Protein AF-A0A090DBH2-F1 (afdb_monomer_lite)

pLDDT: mean 82.11, std 19.06, range [27.47, 98.75]

Structure (mmCIF, N/CA/C/O backbone):
data_AF-A0A090DBH2-F1
#
_entry.id   AF-A0A090DBH2-F1
#
loop_
_atom_site.group_PDB
_atom_site.id
_atom_site.type_symbol
_atom_site.label_atom_id
_atom_site.label_alt_id
_atom_site.label_comp_id
_atom_site.label_asym_id
_atom_site.label_entity_id
_atom_site.label_seq_id
_atom_site.pdbx_PDB_ins_code
_atom_site.Cartn_x
_atom_site.Cartn_y
_atom_site.Cartn_z
_atom_site.occupancy
_atom_site.B_iso_or_equiv
_atom_site.auth_seq_id
_atom_site.auth_comp_id
_atom_site.auth_asym_id
_atom_site.auth_atom_id
_atom_site.pdbx_PDB_model_num
ATOM 1 N N . MET A 1 1 ? -15.417 12.803 17.326 1.00 55.31 1 MET A N 1
ATOM 2 C CA . MET A 1 1 ? -15.646 11.627 16.456 1.00 55.31 1 MET A CA 1
ATOM 3 C C . MET A 1 1 ? -16.609 10.636 17.119 1.00 55.31 1 MET A C 1
ATOM 5 O O . MET A 1 1 ? -16.159 9.767 17.849 1.00 55.31 1 MET A O 1
ATOM 9 N N . LYS A 1 2 ? -17.933 10.770 16.934 1.00 61.31 2 LYS A N 1
ATOM 10 C CA . LYS A 1 2 ? -18.921 9.855 17.558 1.00 61.31 2 LYS A CA 1
ATOM 11 C C . LYS A 1 2 ? -19.162 8.558 16.768 1.00 61.31 2 LYS A C 1
ATOM 13 O O . LYS A 1 2 ? -19.670 7.602 17.337 1.00 61.31 2 LYS A O 1
ATOM 18 N N . TRP A 1 3 ? -18.802 8.523 15.483 1.00 71.12 3 TRP A N 1
ATOM 19 C CA . TRP A 1 3 ? -19.151 7.418 14.583 1.00 71.12 3 TRP A CA 1
ATOM 20 C C . TRP A 1 3 ? -18.278 6.166 14.781 1.00 71.12 3 TRP A C 1
ATOM 22 O O . TRP A 1 3 ? -18.805 5.061 14.774 1.00 71.12 3 TRP A O 1
ATOM 32 N N . VAL A 1 4 ? -16.972 6.317 15.048 1.00 65.38 4 VAL A N 1
ATOM 33 C CA . VAL A 1 4 ? -16.065 5.174 15.301 1.00 65.38 4 VAL A CA 1
ATOM 34 C C . VAL A 1 4 ? -16.441 4.443 16.595 1.00 65.38 4 VAL A C 1
ATOM 36 O O . VAL A 1 4 ? -16.342 3.225 16.700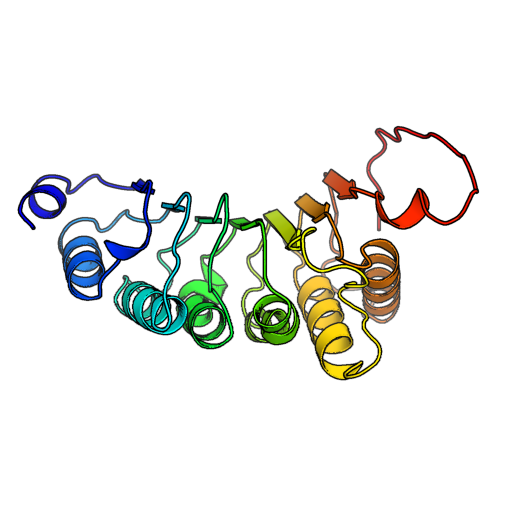 1.00 65.38 4 VAL A O 1
ATOM 39 N N . SER A 1 5 ? -16.930 5.185 17.592 1.00 63.84 5 SER A N 1
ATOM 40 C CA . SER A 1 5 ? -17.232 4.675 18.933 1.00 63.84 5 SER A CA 1
ATOM 41 C C . SER A 1 5 ? -18.379 3.661 18.966 1.00 63.84 5 SER A C 1
ATOM 43 O O . SER A 1 5 ? -18.455 2.870 19.904 1.00 63.84 5 SER A O 1
ATOM 45 N N . SER A 1 6 ? -19.272 3.703 17.975 1.00 68.88 6 SER A N 1
ATOM 46 C CA . SER A 1 6 ? -20.457 2.844 17.873 1.00 68.88 6 SER A CA 1
ATOM 47 C C . SER A 1 6 ? -20.249 1.592 17.017 1.00 68.88 6 SER A C 1
ATOM 49 O O . SER A 1 6 ? -21.166 0.783 16.915 1.00 68.88 6 SER A O 1
ATOM 51 N N . LEU A 1 7 ? -19.078 1.420 16.393 1.00 80.38 7 LEU A N 1
ATOM 52 C CA . LEU A 1 7 ? -18.843 0.398 15.366 1.00 80.38 7 LEU A CA 1
ATOM 53 C C . LEU A 1 7 ? -17.799 -0.630 15.819 1.00 80.38 7 LEU A C 1
ATOM 55 O O . LEU A 1 7 ? -16.750 -0.788 15.201 1.00 80.38 7 LEU A O 1
ATOM 59 N N . SER A 1 8 ? -18.072 -1.353 16.907 1.00 83.81 8 SER A N 1
ATOM 60 C CA . SER A 1 8 ? -17.107 -2.322 17.452 1.00 83.81 8 SER A CA 1
ATOM 61 C C . SER A 1 8 ? -16.796 -3.500 16.523 1.00 83.81 8 SER A C 1
ATOM 63 O O . SER A 1 8 ? -15.739 -4.118 16.634 1.00 83.81 8 SER A O 1
ATOM 65 N N . SER A 1 9 ? -17.689 -3.785 15.576 1.00 88.44 9 SER A N 1
ATOM 66 C CA . SER A 1 9 ? -17.526 -4.811 14.545 1.00 88.44 9 SER A CA 1
ATOM 67 C C . SER A 1 9 ? -16.904 -4.289 13.246 1.00 88.44 9 SER A C 1
ATOM 69 O O . SER A 1 9 ? -16.905 -5.013 12.254 1.00 88.44 9 SER A O 1
ATOM 71 N N . LEU A 1 10 ? -16.424 -3.040 13.205 1.00 93.50 10 LEU A N 1
ATOM 72 C CA . LEU A 1 10 ? -15.847 -2.468 11.990 1.00 93.50 10 LEU A CA 1
ATOM 73 C C . LEU A 1 10 ? -14.571 -3.222 11.595 1.00 93.50 10 LEU A C 1
ATOM 75 O O . LEU A 1 10 ? -13.583 -3.213 12.328 1.00 93.50 10 LEU A O 1
ATOM 79 N N . THR A 1 11 ? -14.594 -3.844 10.420 1.00 95.94 11 THR A N 1
ATOM 80 C CA . THR A 1 11 ? -13.429 -4.501 9.806 1.00 95.94 11 THR A CA 1
ATOM 81 C C . THR A 1 11 ? -12.805 -3.645 8.711 1.00 95.94 11 THR A C 1
ATOM 83 O O . THR A 1 11 ? -11.597 -3.699 8.489 1.00 95.94 11 THR A O 1
ATOM 86 N N . SER A 1 12 ? -13.623 -2.832 8.041 1.00 96.75 12 SER A N 1
ATOM 87 C CA . SER A 1 12 ? -13.255 -2.140 6.810 1.00 96.75 12 SER A CA 1
ATOM 88 C C . SER A 1 12 ? -13.723 -0.694 6.834 1.00 96.75 12 SER A C 1
ATOM 90 O O . SER A 1 12 ? -14.857 -0.415 7.223 1.00 96.75 12 SER A O 1
ATOM 92 N N . LEU A 1 13 ? -12.859 0.217 6.394 1.00 96.12 13 LEU A N 1
ATOM 93 C CA . LEU A 1 13 ? -13.160 1.637 6.263 1.00 96.12 13 LEU A CA 1
ATOM 94 C C . LEU A 1 13 ? -12.900 2.081 4.825 1.00 96.12 13 LEU A C 1
ATOM 96 O O . LEU A 1 13 ? -11.811 1.876 4.289 1.00 96.12 13 LEU A O 1
ATOM 100 N N . PHE A 1 14 ? -13.917 2.699 4.233 1.00 96.19 14 PHE A N 1
ATOM 101 C CA . PHE A 1 14 ? -13.874 3.304 2.910 1.00 96.19 14 PHE A CA 1
ATOM 102 C C . PHE A 1 14 ? -14.122 4.792 3.074 1.00 96.19 14 PHE A C 1
ATOM 104 O O . PHE A 1 14 ? -15.115 5.189 3.689 1.00 96.19 14 PHE A O 1
ATOM 111 N N . VAL A 1 15 ? -13.216 5.600 2.546 1.00 94.88 15 VAL A N 1
ATOM 112 C CA . VAL A 1 15 ? -13.271 7.052 2.674 1.00 94.88 15 VAL A CA 1
ATOM 113 C C . VAL A 1 15 ? -13.137 7.689 1.300 1.00 94.88 15 VAL A C 1
ATOM 115 O O . VAL A 1 15 ? -12.374 7.216 0.467 1.00 94.88 15 VAL A O 1
ATOM 118 N N . GLU A 1 16 ? -13.877 8.762 1.047 1.00 94.12 16 GLU A N 1
ATOM 119 C CA . GLU A 1 16 ? -13.682 9.537 -0.179 1.00 94.12 16 GLU A CA 1
ATOM 120 C C . GLU A 1 16 ? -12.362 10.320 -0.099 1.00 94.12 16 GLU A C 1
ATOM 122 O O . GLU A 1 16 ? -11.436 10.073 -0.865 1.00 94.12 16 GLU A O 1
ATOM 127 N N . ASP A 1 17 ? -12.231 11.178 0.910 1.00 93.38 17 ASP A N 1
ATOM 128 C CA . ASP A 1 17 ? -11.039 11.991 1.147 1.00 93.38 17 ASP A CA 1
ATOM 129 C C . ASP A 1 17 ? -10.247 11.491 2.365 1.00 93.38 17 ASP A C 1
ATOM 131 O O . ASP A 1 17 ? -10.733 11.509 3.497 1.00 93.38 17 ASP A O 1
ATOM 135 N N . GLY A 1 18 ? -9.011 11.056 2.132 1.00 93.00 18 GLY A N 1
ATOM 136 C CA . GLY A 1 18 ? -8.086 10.566 3.147 1.00 93.00 18 GLY A CA 1
ATOM 137 C C . GLY A 1 18 ? -7.654 11.616 4.174 1.00 93.00 18 GLY A C 1
ATOM 138 O O . GLY A 1 18 ? -7.128 11.225 5.211 1.00 93.00 18 GLY A O 1
ATOM 139 N N . SER A 1 19 ? -7.931 12.908 3.966 1.00 92.12 19 SER A N 1
ATOM 140 C CA . SER A 1 19 ? -7.617 13.981 4.926 1.00 92.12 19 SER A CA 1
ATOM 141 C C . SER A 1 19 ? -8.256 13.781 6.309 1.00 92.12 19 SER A C 1
ATOM 143 O O . SER A 1 19 ? -7.775 14.303 7.314 1.00 92.12 19 SER A O 1
ATOM 145 N N . ILE A 1 20 ? -9.324 12.978 6.402 1.00 92.69 20 ILE A N 1
ATOM 146 C CA . ILE A 1 20 ? -9.954 12.647 7.687 1.00 92.69 20 ILE A CA 1
ATOM 147 C C . ILE A 1 20 ? -9.200 11.570 8.480 1.00 92.69 20 ILE A C 1
ATOM 149 O O . ILE A 1 20 ? -9.556 11.312 9.632 1.00 92.69 20 ILE A O 1
ATOM 153 N N . LEU A 1 21 ? -8.215 10.895 7.881 1.00 94.69 21 LEU A N 1
ATOM 154 C CA . LEU A 1 21 ? -7.453 9.806 8.492 1.00 94.69 21 LEU A CA 1
ATOM 155 C C . LEU A 1 21 ? -6.384 10.380 9.424 1.00 94.69 21 LEU A C 1
ATOM 157 O O . LEU A 1 21 ? -5.206 10.423 9.099 1.00 94.69 21 LEU A O 1
ATOM 161 N N . THR A 1 22 ? -6.809 10.828 10.602 1.00 94.44 22 THR A N 1
ATOM 162 C CA . THR A 1 22 ? -5.920 11.426 11.604 1.00 94.44 22 THR A CA 1
ATOM 163 C C . THR A 1 22 ? -5.528 10.435 12.701 1.00 94.44 22 THR A C 1
ATOM 165 O O . THR A 1 22 ? -6.230 9.452 12.955 1.00 94.44 22 THR A O 1
ATOM 168 N N . ALA A 1 23 ? -4.454 10.734 13.435 1.00 93.25 23 ALA A N 1
ATOM 169 C CA . ALA A 1 23 ? -4.021 9.984 14.620 1.00 93.25 23 ALA A CA 1
ATOM 170 C C . ALA A 1 23 ? -5.169 9.681 15.612 1.00 93.25 23 ALA A C 1
ATOM 172 O O . ALA A 1 23 ? -5.279 8.583 16.160 1.00 93.25 23 ALA A O 1
ATOM 173 N N . ASP A 1 24 ? -6.090 10.626 15.811 1.00 93.06 24 ASP A N 1
ATOM 174 C CA . ASP A 1 24 ? -7.245 10.435 16.693 1.00 93.06 24 ASP A CA 1
ATOM 175 C C . ASP A 1 24 ? -8.247 9.400 16.150 1.00 93.06 24 ASP A C 1
ATOM 177 O O . ASP A 1 24 ? -8.817 8.628 16.932 1.00 93.06 24 ASP A O 1
ATOM 181 N N . VAL A 1 25 ? -8.437 9.325 14.824 1.00 94.25 25 VAL A N 1
ATOM 182 C CA . VAL A 1 25 ? -9.243 8.263 14.198 1.00 94.25 25 VAL A CA 1
ATOM 183 C C . VAL A 1 25 ? -8.565 6.914 14.410 1.00 94.25 25 VAL A C 1
ATOM 185 O O . VAL A 1 25 ? -9.227 5.963 14.828 1.00 94.25 25 VAL A O 1
ATOM 188 N N . ALA A 1 26 ? -7.252 6.829 14.187 1.00 95.81 26 ALA A N 1
ATOM 189 C CA . ALA A 1 26 ? -6.488 5.598 14.377 1.00 95.81 26 ALA A CA 1
ATOM 190 C C . ALA A 1 26 ? -6.555 5.091 15.826 1.00 95.81 26 ALA A C 1
ATOM 192 O O . ALA A 1 26 ? -6.850 3.916 16.061 1.00 95.81 26 ALA A O 1
ATOM 193 N N . LYS A 1 27 ? -6.399 5.983 16.813 1.00 94.12 27 LYS A N 1
ATOM 194 C CA . LYS A 1 27 ? -6.562 5.654 18.241 1.00 94.12 27 LYS A CA 1
ATOM 195 C C . LYS A 1 27 ? -7.964 5.139 18.551 1.00 94.12 27 LYS A C 1
ATOM 197 O O . LYS A 1 27 ? -8.107 4.153 19.278 1.00 94.12 27 LYS A O 1
ATOM 202 N N . ALA A 1 28 ? -8.998 5.767 17.992 1.00 93.50 28 ALA A N 1
ATOM 203 C CA . ALA A 1 28 ? -10.372 5.311 18.167 1.00 93.50 28 ALA A CA 1
ATOM 204 C C . ALA A 1 28 ? -10.593 3.916 17.554 1.00 93.50 28 ALA A C 1
ATOM 206 O O . ALA A 1 28 ? -11.166 3.052 18.222 1.00 93.50 28 ALA A O 1
ATOM 207 N N . LEU A 1 29 ? -10.086 3.666 16.340 1.00 94.81 29 LEU A N 1
ATOM 208 C CA . LEU A 1 29 ? -10.140 2.355 15.680 1.00 94.81 29 LEU A CA 1
ATOM 209 C C . LEU A 1 29 ? -9.417 1.292 16.511 1.00 94.81 29 LEU A C 1
ATOM 211 O O . LEU A 1 29 ? -9.989 0.249 16.816 1.00 94.81 29 LEU A O 1
ATOM 215 N N . ARG A 1 30 ? -8.199 1.582 16.973 1.00 94.50 30 ARG A N 1
ATOM 216 C CA . ARG A 1 30 ? -7.409 0.674 17.812 1.00 94.50 30 ARG A CA 1
ATOM 217 C C . ARG A 1 30 ? -8.126 0.291 19.108 1.00 94.50 30 ARG A C 1
ATOM 219 O O . ARG A 1 30 ? -8.022 -0.853 19.545 1.00 94.50 30 ARG A O 1
ATOM 226 N N . GLN A 1 31 ? -8.832 1.232 19.735 1.00 92.88 31 GLN A N 1
ATOM 227 C CA . GLN A 1 31 ? -9.524 1.003 21.006 1.00 92.88 31 GLN A CA 1
ATOM 228 C C . GLN A 1 31 ? -10.891 0.332 20.853 1.00 92.88 31 GLN A C 1
ATOM 230 O O . GLN A 1 31 ? -11.322 -0.380 21.760 1.00 92.88 31 GLN A O 1
ATOM 235 N N . LYS A 1 32 ? -11.614 0.618 19.766 1.00 92.50 32 LYS A N 1
ATOM 236 C CA . LYS A 1 32 ? -13.027 0.238 19.624 1.00 92.50 32 LYS A CA 1
ATOM 237 C C . LYS A 1 32 ? -13.268 -0.834 18.572 1.00 92.50 32 LYS A C 1
ATOM 239 O O . LYS A 1 32 ? -14.240 -1.563 18.717 1.00 92.50 32 LYS A O 1
ATOM 244 N N . CYS A 1 33 ? -12.389 -0.976 17.585 1.00 94.50 33 CYS A N 1
ATOM 245 C CA . CYS A 1 33 ? -12.564 -1.832 16.412 1.00 94.50 33 CYS A CA 1
ATOM 246 C C . CYS A 1 33 ? -11.419 -2.866 16.329 1.00 94.50 33 CYS A C 1
ATOM 248 O O . CYS A 1 33 ? -10.535 -2.751 15.481 1.00 94.50 33 CYS A O 1
ATOM 250 N N . PRO A 1 34 ? -11.388 -3.891 17.204 1.00 91.12 34 PRO A N 1
ATOM 251 C CA . PRO A 1 34 ? -10.262 -4.831 17.301 1.00 91.12 34 PRO A CA 1
ATOM 252 C C . PRO A 1 34 ? -10.038 -5.688 16.044 1.00 91.12 34 PRO A C 1
ATOM 254 O O . PRO A 1 34 ? -8.958 -6.265 15.898 1.00 91.12 34 PRO A O 1
ATOM 257 N N . SER A 1 35 ? -11.048 -5.766 15.174 1.00 94.56 35 SER A N 1
ATOM 258 C CA . SER A 1 35 ? -11.058 -6.539 13.927 1.00 94.56 35 SER A CA 1
ATOM 259 C C . SER A 1 35 ? -10.797 -5.677 12.684 1.00 94.56 35 SER A C 1
ATOM 261 O O . SER A 1 35 ? -10.918 -6.175 11.568 1.00 94.56 35 SER A O 1
ATOM 263 N N . PHE A 1 36 ? -10.475 -4.391 12.858 1.00 97.38 36 PHE A N 1
ATOM 264 C CA . PHE A 1 36 ? -10.172 -3.482 11.757 1.00 97.38 36 PHE A CA 1
ATOM 265 C C . PHE A 1 36 ? -8.889 -3.901 11.028 1.00 97.38 36 PHE A C 1
ATOM 267 O O . PHE A 1 36 ? -7.811 -3.953 11.629 1.00 97.38 36 PHE A O 1
ATOM 274 N N . ASN A 1 37 ? -9.012 -4.184 9.732 1.00 98.06 37 ASN A N 1
ATOM 275 C CA . ASN A 1 37 ? -7.922 -4.709 8.912 1.00 98.06 37 ASN A CA 1
ATOM 276 C C . ASN A 1 37 ? -7.932 -4.225 7.451 1.00 98.06 37 ASN A C 1
ATOM 278 O O . ASN A 1 37 ? -7.001 -4.542 6.711 1.00 98.06 37 ASN A O 1
ATOM 282 N N . TYR A 1 38 ? -8.933 -3.456 7.026 1.00 98.56 38 TYR A N 1
ATOM 283 C CA . TYR A 1 38 ? -9.050 -2.974 5.652 1.00 98.56 38 TYR A CA 1
ATOM 284 C C . TYR A 1 38 ? -9.228 -1.459 5.636 1.00 98.56 38 TYR A C 1
ATOM 286 O O . TYR A 1 38 ? -10.183 -0.930 6.212 1.00 98.56 38 TYR A O 1
ATOM 294 N N . LEU A 1 39 ? -8.362 -0.772 4.898 1.00 98.38 39 LEU A N 1
ATOM 295 C CA . LEU A 1 39 ? -8.486 0.651 4.621 1.00 98.38 39 LEU A CA 1
ATOM 296 C C . LEU A 1 39 ? -8.457 0.908 3.117 1.00 98.38 39 LEU A C 1
ATOM 298 O O . LEU A 1 39 ? -7.549 0.466 2.414 1.00 98.38 39 LEU A O 1
ATOM 302 N N . GLN A 1 40 ? -9.422 1.692 2.651 1.00 97.94 40 GLN A N 1
ATOM 303 C CA . GLN A 1 40 ? -9.408 2.281 1.323 1.00 97.94 40 GLN A CA 1
ATOM 304 C C . GLN A 1 40 ? -9.765 3.761 1.390 1.00 97.94 40 GLN A C 1
ATOM 306 O O . GLN A 1 40 ? -10.732 4.128 2.061 1.00 97.94 40 GLN A O 1
ATOM 311 N N . TYR A 1 41 ? -9.060 4.585 0.617 1.00 96.31 41 TYR A N 1
ATOM 312 C CA . TYR A 1 41 ? -9.518 5.940 0.320 1.00 96.31 41 TYR A CA 1
ATOM 313 C C . TYR A 1 41 ? -9.423 6.295 -1.169 1.00 96.31 41 TYR A C 1
ATOM 315 O O . TYR A 1 41 ? -8.681 5.653 -1.924 1.00 96.31 41 TYR A O 1
ATOM 323 N N . HIS A 1 42 ? -10.226 7.271 -1.614 1.00 93.12 42 HIS A N 1
ATOM 324 C CA . HIS A 1 42 ? -10.228 7.703 -3.010 1.00 93.12 42 HIS A CA 1
ATOM 325 C C . HIS A 1 42 ? -9.068 8.656 -3.307 1.00 93.12 42 HIS A C 1
ATOM 327 O O . HIS A 1 42 ? -8.176 8.273 -4.060 1.00 93.12 42 HIS A O 1
ATOM 333 N N . CYS A 1 43 ? -9.033 9.839 -2.693 1.00 93.06 43 CYS A N 1
ATOM 334 C CA . CYS A 1 43 ? -7.956 10.822 -2.858 1.00 93.06 43 CYS A CA 1
ATOM 335 C C . CYS A 1 43 ? -7.436 11.330 -1.507 1.00 93.06 43 CYS A C 1
ATOM 337 O O . CYS A 1 43 ? -8.124 11.217 -0.499 1.00 93.06 43 CYS A O 1
ATOM 339 N N . CYS A 1 44 ? -6.208 11.847 -1.467 1.00 91.19 44 CYS A N 1
ATOM 340 C CA . CYS A 1 44 ? -5.670 12.553 -0.298 1.00 91.19 44 CYS A CA 1
ATOM 341 C C . CYS A 1 44 ? -4.557 13.497 -0.760 1.00 91.19 44 CYS A C 1
ATOM 343 O O . CYS A 1 44 ? -3.451 13.050 -1.059 1.00 91.19 44 CYS A O 1
ATOM 345 N N . GLU A 1 45 ? -4.866 14.786 -0.871 1.00 88.56 45 GLU A N 1
ATOM 346 C CA . GLU A 1 45 ? -3.957 15.800 -1.410 1.00 88.56 45 GLU A CA 1
ATOM 347 C C . GLU A 1 45 ? -3.633 16.833 -0.325 1.00 88.56 45 GLU A C 1
ATOM 349 O O . GLU A 1 45 ? -4.501 17.243 0.446 1.00 88.56 45 GLU A O 1
ATOM 354 N N . GLY A 1 46 ? -2.376 17.266 -0.260 1.00 91.31 46 GLY A N 1
ATOM 355 C CA . GLY A 1 46 ? -1.934 18.281 0.691 1.00 91.31 46 GLY A CA 1
ATOM 356 C C . GLY A 1 46 ? -0.466 18.118 1.082 1.00 91.31 46 GLY A C 1
ATOM 357 O O . GLY A 1 46 ? 0.068 17.013 1.019 1.00 91.31 46 GLY A O 1
ATOM 358 N N . PRO A 1 47 ? 0.198 19.200 1.524 1.00 90.56 47 PRO A N 1
ATOM 359 C CA . PRO A 1 47 ? 1.635 19.187 1.810 1.00 90.56 47 PRO A CA 1
ATOM 360 C C . PRO A 1 47 ? 2.022 18.265 2.976 1.00 90.56 47 PRO A C 1
ATOM 362 O O . PRO A 1 47 ? 3.164 17.831 3.058 1.00 90.56 47 PRO A O 1
ATOM 365 N N . GLU A 1 48 ? 1.078 17.964 3.869 1.00 94.12 48 GLU A N 1
ATOM 366 C CA . GLU A 1 48 ? 1.288 17.114 5.047 1.00 94.12 48 GLU A CA 1
ATOM 367 C C . GLU A 1 48 ? 0.645 15.726 4.899 1.00 94.12 48 GLU A C 1
ATOM 369 O O . GLU A 1 48 ? 0.666 14.941 5.844 1.00 94.12 48 GLU A O 1
ATOM 374 N N . ALA A 1 49 ? 0.054 15.406 3.742 1.00 94.75 49 ALA A N 1
ATOM 375 C CA . ALA A 1 49 ? -0.748 14.195 3.579 1.00 94.75 49 ALA A CA 1
ATOM 376 C C . ALA A 1 49 ? 0.065 12.903 3.799 1.00 94.75 49 ALA A C 1
ATOM 378 O O . ALA A 1 49 ? -0.445 11.988 4.446 1.00 94.75 49 ALA A O 1
ATOM 379 N N . ASP A 1 50 ? 1.329 12.844 3.351 1.00 96.62 50 ASP A N 1
ATOM 380 C CA . ASP A 1 50 ? 2.226 11.705 3.623 1.00 96.62 50 ASP A CA 1
ATOM 381 C C . ASP A 1 50 ? 2.437 11.504 5.132 1.00 96.62 50 ASP A C 1
ATOM 383 O O . ASP A 1 50 ? 2.243 10.412 5.665 1.00 96.62 50 ASP A O 1
ATOM 387 N N . GLN A 1 51 ? 2.778 12.583 5.843 1.00 96.81 51 GLN A N 1
ATOM 388 C CA . GLN A 1 51 ? 3.056 12.544 7.277 1.00 96.81 51 GLN A CA 1
ATOM 389 C C . GLN A 1 51 ? 1.799 12.201 8.087 1.00 96.81 51 GLN A C 1
ATOM 391 O O . GLN A 1 51 ? 1.844 11.339 8.965 1.00 96.81 51 GLN A O 1
ATOM 396 N N . GLN A 1 52 ? 0.668 12.849 7.797 1.00 96.06 52 GLN A N 1
ATOM 397 C CA . GLN A 1 52 ? -0.589 12.632 8.516 1.00 96.06 52 GLN A CA 1
ATOM 398 C C . GLN A 1 52 ? -1.087 11.192 8.344 1.00 96.06 52 GLN A C 1
ATOM 400 O O . GLN A 1 52 ? -1.494 10.548 9.316 1.00 96.06 52 GLN A O 1
ATOM 405 N N . LEU A 1 53 ? -0.988 10.650 7.128 1.00 97.12 53 LEU A N 1
ATOM 406 C CA . LEU A 1 53 ? -1.330 9.259 6.861 1.00 97.12 53 LEU A CA 1
ATOM 407 C C . LEU A 1 53 ? -0.364 8.292 7.557 1.00 97.12 53 LEU A C 1
ATOM 409 O O . LEU A 1 53 ? -0.801 7.292 8.130 1.00 97.12 53 LEU A O 1
ATOM 413 N N . ALA A 1 54 ? 0.935 8.592 7.563 1.00 97.75 54 ALA A N 1
ATOM 414 C CA . ALA A 1 54 ? 1.924 7.801 8.284 1.00 97.75 54 ALA A CA 1
ATOM 415 C C . ALA A 1 54 ? 1.650 7.769 9.796 1.00 97.75 54 ALA A C 1
ATOM 417 O O . ALA A 1 54 ? 1.726 6.710 10.419 1.00 97.75 54 ALA A O 1
ATOM 418 N N . GLU A 1 55 ? 1.286 8.904 10.398 1.00 97.75 55 GLU A N 1
ATOM 419 C CA . GLU A 1 55 ? 0.857 8.982 11.798 1.00 97.75 55 GLU A CA 1
ATOM 420 C C . GLU A 1 55 ? -0.392 8.137 12.060 1.00 97.75 55 GLU A C 1
ATOM 422 O O . GLU A 1 55 ? -0.405 7.345 13.003 1.00 97.75 55 GLU A O 1
ATOM 427 N N . PHE A 1 56 ? -1.403 8.228 11.192 1.00 97.81 56 PHE A N 1
ATOM 428 C CA . PHE A 1 56 ? -2.585 7.372 11.271 1.00 97.81 56 PHE A CA 1
ATOM 429 C C . PHE A 1 56 ? -2.213 5.882 11.246 1.00 97.81 56 PHE A C 1
ATOM 431 O O . PHE A 1 56 ? -2.657 5.124 12.108 1.00 97.81 56 PHE A O 1
ATOM 438 N N . LEU A 1 57 ? -1.377 5.451 10.297 1.00 97.88 57 LEU A N 1
ATOM 439 C CA . LEU A 1 57 ? -0.967 4.050 10.157 1.00 97.88 57 LEU A CA 1
ATOM 440 C C . LEU A 1 57 ? -0.158 3.564 11.370 1.00 97.88 57 LEU A C 1
ATOM 442 O O . LEU A 1 57 ? -0.396 2.460 11.865 1.00 97.88 57 LEU A O 1
ATOM 446 N N . ARG A 1 58 ? 0.745 4.398 11.903 1.00 97.31 58 ARG A N 1
ATOM 447 C CA . ARG A 1 58 ? 1.517 4.100 13.124 1.00 97.31 58 ARG A CA 1
ATOM 448 C C . ARG A 1 58 ? 0.620 3.938 14.356 1.00 97.31 58 ARG A C 1
ATOM 450 O O . ARG A 1 58 ? 0.894 3.087 15.202 1.00 97.31 58 ARG A O 1
ATOM 457 N N . ASP A 1 59 ? -0.475 4.686 14.441 1.00 97.06 59 ASP A N 1
ATOM 458 C CA . ASP A 1 59 ? -1.386 4.640 15.590 1.00 97.06 59 ASP A CA 1
ATOM 459 C C . ASP A 1 59 ? -2.418 3.499 15.541 1.00 97.06 59 ASP A C 1
ATOM 461 O O . ASP A 1 59 ? -3.063 3.202 16.560 1.00 97.06 59 ASP A O 1
ATOM 465 N N . LEU A 1 60 ? -2.544 2.796 14.408 1.00 97.12 60 LEU A N 1
ATOM 466 C CA . LEU A 1 60 ? -3.317 1.555 14.329 1.00 97.12 60 LEU A CA 1
ATOM 467 C C . LEU A 1 60 ? -2.735 0.466 15.245 1.00 97.12 60 LEU A C 1
ATOM 469 O O . LEU A 1 60 ? -1.633 0.552 15.792 1.00 97.12 60 LEU A O 1
ATOM 473 N N . LYS A 1 61 ? -3.505 -0.605 15.454 1.00 96.31 61 LYS A N 1
ATOM 474 C CA . LYS A 1 61 ? -2.998 -1.791 16.149 1.00 96.31 61 LYS A CA 1
ATOM 475 C C . LYS A 1 61 ? -1.883 -2.424 15.291 1.00 96.31 61 LYS A C 1
ATOM 477 O O . LYS A 1 61 ? -2.149 -2.746 14.137 1.00 96.31 61 LYS A O 1
ATOM 482 N N . PRO A 1 62 ? -0.666 -2.656 15.818 1.00 97.06 62 PRO A N 1
ATOM 483 C CA . PRO A 1 62 ? 0.399 -3.282 15.038 1.00 97.06 62 PRO A CA 1
ATOM 484 C C . PRO A 1 62 ? -0.030 -4.620 14.435 1.00 97.06 62 PRO A C 1
ATOM 486 O O . PRO A 1 62 ? -0.771 -5.372 15.073 1.00 97.06 62 PRO A O 1
ATOM 489 N N . GLN A 1 63 ? 0.431 -4.900 13.213 1.00 97.50 63 GLN A N 1
ATOM 490 C CA . GLN A 1 63 ? 0.108 -6.127 12.477 1.00 97.50 63 GLN A CA 1
ATOM 491 C C . GLN A 1 63 ? -1.407 -6.415 12.354 1.00 97.50 63 GLN A C 1
ATOM 493 O O . GLN A 1 63 ? -1.827 -7.572 12.338 1.00 97.50 63 GLN A O 1
ATOM 498 N N . SER A 1 64 ? -2.254 -5.374 12.305 1.00 97.00 64 SER A N 1
ATOM 499 C CA . SER A 1 64 ? -3.699 -5.541 12.074 1.00 97.00 64 SER A CA 1
ATOM 500 C C . SER A 1 64 ? -4.133 -5.285 10.633 1.00 97.00 64 SER A C 1
ATOM 502 O O . SER A 1 64 ? -5.082 -5.914 10.172 1.00 97.00 64 SER A O 1
ATOM 504 N N . LEU A 1 65 ? -3.478 -4.362 9.924 1.00 98.25 65 LEU A N 1
ATOM 505 C CA . LEU A 1 65 ? -3.857 -3.984 8.567 1.00 98.25 65 LEU A CA 1
ATOM 506 C C . LEU A 1 65 ? -3.463 -5.085 7.573 1.00 98.25 65 LEU A C 1
ATOM 508 O O . LEU A 1 65 ? -2.291 -5.439 7.463 1.00 98.25 65 LEU A O 1
ATOM 512 N N . GLN A 1 66 ? -4.454 -5.616 6.862 1.00 98.62 66 GLN A N 1
ATOM 513 C CA . GLN A 1 66 ? -4.306 -6.652 5.838 1.00 98.62 66 GLN A CA 1
ATOM 514 C C . GLN A 1 66 ? -4.456 -6.100 4.424 1.00 98.62 66 GLN A C 1
ATOM 516 O O . GLN A 1 66 ? -3.811 -6.591 3.501 1.00 98.62 66 GLN A O 1
ATOM 521 N N . THR A 1 67 ? -5.308 -5.090 4.239 1.00 98.75 67 THR A N 1
ATOM 522 C CA . THR A 1 67 ? -5.550 -4.468 2.935 1.00 98.75 67 THR A CA 1
ATOM 523 C C . THR A 1 67 ? -5.444 -2.954 3.029 1.00 98.75 67 THR A C 1
ATOM 525 O O . THR A 1 67 ? -6.107 -2.334 3.863 1.00 98.75 67 THR A O 1
ATOM 528 N N . PHE A 1 68 ? -4.640 -2.370 2.142 1.00 98.56 68 PHE A N 1
ATOM 529 C CA . PHE A 1 68 ? -4.476 -0.930 1.998 1.00 98.56 68 PHE A CA 1
ATOM 530 C C . PHE A 1 68 ? -4.615 -0.523 0.527 1.00 98.56 68 PHE A C 1
ATOM 532 O O . PHE A 1 68 ? -3.901 -1.032 -0.341 1.00 98.56 68 PHE A O 1
ATOM 539 N N . VAL A 1 69 ? -5.575 0.360 0.241 1.00 98.31 69 VAL A N 1
ATOM 540 C CA . VAL A 1 69 ? -5.957 0.736 -1.126 1.00 98.31 69 VAL A CA 1
ATOM 541 C C . VAL A 1 69 ? -6.078 2.251 -1.269 1.00 98.31 69 VAL A C 1
ATOM 543 O O . VAL A 1 69 ? -6.865 2.893 -0.576 1.00 98.31 69 VAL A O 1
ATOM 546 N N . ILE A 1 70 ? -5.378 2.801 -2.255 1.00 96.12 70 ILE A N 1
ATOM 547 C CA . ILE A 1 70 ? -5.487 4.191 -2.700 1.00 96.12 70 ILE A CA 1
ATOM 548 C C . ILE A 1 70 ? -5.980 4.176 -4.142 1.00 96.12 70 ILE A C 1
ATOM 550 O O . ILE A 1 70 ? -5.388 3.495 -4.977 1.00 96.12 70 ILE A O 1
ATOM 554 N N . ARG A 1 71 ? -7.080 4.873 -4.449 1.00 93.69 71 ARG A N 1
ATOM 555 C CA . ARG A 1 71 ? -7.733 4.765 -5.770 1.00 93.69 71 ARG A CA 1
ATOM 556 C C . ARG A 1 71 ? -7.423 5.893 -6.751 1.00 93.69 71 ARG A C 1
ATOM 558 O O . ARG A 1 71 ? -7.691 5.715 -7.934 1.00 93.69 71 ARG A O 1
ATOM 565 N N . SER A 1 72 ? -6.934 7.033 -6.286 1.00 91.31 72 SER A N 1
ATOM 566 C CA . SER A 1 72 ? -6.781 8.247 -7.092 1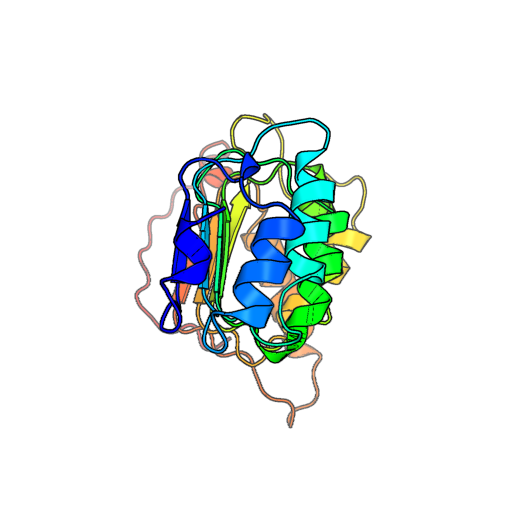.00 91.31 72 SER A CA 1
ATOM 567 C C . SER A 1 72 ? -5.601 9.087 -6.600 1.00 91.31 72 SER A C 1
ATOM 569 O O . SER A 1 72 ? -4.738 8.582 -5.879 1.00 91.31 72 SER A O 1
ATOM 571 N N . ARG A 1 73 ? -5.544 10.359 -7.016 1.00 88.19 73 ARG A N 1
ATOM 572 C CA . ARG A 1 73 ? -4.480 11.306 -6.657 1.00 88.19 73 ARG A CA 1
ATOM 573 C C . ARG A 1 73 ? -4.202 11.305 -5.159 1.00 88.19 73 ARG A C 1
ATOM 575 O O . ARG A 1 73 ? -5.116 11.373 -4.332 1.00 88.19 73 ARG A O 1
ATOM 582 N N . ASN A 1 74 ? -2.924 11.199 -4.841 1.00 92.31 74 ASN A N 1
ATOM 583 C CA . ASN A 1 74 ? -2.438 11.113 -3.484 1.00 92.31 74 ASN A CA 1
ATOM 584 C C . ASN A 1 74 ? -1.000 11.624 -3.398 1.00 92.31 74 ASN A C 1
ATOM 586 O O . ASN A 1 74 ? -0.292 11.673 -4.403 1.00 92.31 74 ASN A O 1
ATOM 590 N N . GLU A 1 75 ? -0.590 11.946 -2.179 1.00 92.62 75 GLU A N 1
ATOM 591 C CA . GLU A 1 75 ? 0.761 12.413 -1.866 1.00 92.62 75 GLU A CA 1
ATOM 592 C C . GLU A 1 75 ? 1.517 11.420 -0.976 1.00 92.62 75 GLU A C 1
ATOM 594 O O . GLU A 1 75 ? 2.335 11.828 -0.159 1.00 92.62 75 GLU A O 1
ATOM 599 N N . VAL A 1 76 ? 1.233 10.114 -1.075 1.00 93.75 76 VAL A N 1
ATOM 600 C CA . VAL A 1 76 ? 1.970 9.133 -0.261 1.00 93.75 76 VAL A CA 1
ATOM 601 C C . VAL A 1 76 ? 3.423 9.061 -0.703 1.00 93.75 76 VAL A C 1
ATOM 603 O O . VAL A 1 76 ? 3.737 9.226 -1.878 1.00 93.75 76 VAL A O 1
ATOM 606 N N . GLY A 1 77 ? 4.311 8.774 0.234 1.00 93.06 77 GLY A N 1
ATOM 607 C CA . GLY A 1 77 ? 5.734 8.700 -0.024 1.00 93.06 77 GLY A CA 1
ATOM 608 C C . GLY A 1 77 ? 6.464 7.944 1.072 1.00 93.06 77 GLY A C 1
ATOM 609 O O . GLY A 1 77 ? 5.985 6.937 1.602 1.00 93.06 77 GLY A O 1
ATOM 610 N N . ASN A 1 78 ? 7.668 8.418 1.375 1.00 94.50 78 ASN A N 1
ATOM 611 C CA . ASN A 1 78 ? 8.580 7.758 2.294 1.00 94.50 78 ASN A CA 1
ATOM 612 C C . ASN A 1 78 ? 7.970 7.531 3.687 1.00 94.50 78 ASN A C 1
ATOM 614 O O . ASN A 1 78 ? 8.093 6.428 4.219 1.00 94.50 78 ASN A O 1
ATOM 618 N N . GLU A 1 79 ? 7.298 8.530 4.272 1.00 97.50 79 GLU A N 1
ATOM 619 C CA . GLU A 1 79 ? 6.724 8.407 5.621 1.00 97.50 79 GLU A CA 1
ATOM 620 C C . GLU A 1 79 ? 5.638 7.326 5.655 1.00 97.50 79 GLU A C 1
ATOM 622 O O . GLU A 1 79 ? 5.655 6.458 6.534 1.00 97.50 79 GLU A O 1
ATOM 627 N N . THR A 1 80 ? 4.728 7.333 4.674 1.00 97.50 80 THR A N 1
ATOM 628 C CA . THR A 1 80 ? 3.653 6.339 4.569 1.00 97.50 80 THR A CA 1
ATOM 629 C C . THR A 1 80 ? 4.218 4.929 4.411 1.00 97.50 80 THR A C 1
ATOM 631 O O . THR A 1 80 ? 3.802 4.015 5.128 1.00 97.50 80 THR A O 1
ATOM 634 N N . PHE A 1 81 ? 5.188 4.721 3.515 1.00 97.00 81 PHE A N 1
ATOM 635 C CA . PHE A 1 81 ? 5.761 3.388 3.300 1.00 97.00 81 PHE A CA 1
ATOM 636 C C . PHE A 1 81 ? 6.572 2.889 4.497 1.00 97.00 81 PHE A C 1
ATOM 638 O O . PHE A 1 81 ? 6.483 1.708 4.837 1.00 97.00 81 PHE A O 1
ATOM 645 N N . MET A 1 82 ? 7.287 3.774 5.197 1.00 96.94 82 MET A N 1
ATOM 646 C CA . MET A 1 82 ? 7.927 3.425 6.466 1.00 96.94 82 MET A CA 1
ATOM 647 C C . MET A 1 82 ? 6.895 3.040 7.533 1.00 96.94 82 MET A C 1
ATOM 649 O O . MET A 1 82 ? 7.076 2.042 8.229 1.00 96.94 82 MET A O 1
ATOM 653 N N . ALA A 1 83 ? 5.789 3.779 7.652 1.00 97.88 83 ALA A N 1
ATOM 654 C CA . ALA A 1 83 ? 4.725 3.461 8.605 1.00 97.88 83 ALA A CA 1
ATOM 655 C C . ALA A 1 83 ? 4.061 2.103 8.318 1.00 97.88 83 ALA A C 1
ATOM 657 O O . ALA A 1 83 ? 3.751 1.356 9.252 1.00 97.88 83 ALA A O 1
ATOM 658 N N . LEU A 1 84 ? 3.903 1.733 7.041 1.00 97.56 84 LEU A N 1
ATOM 659 C CA . LEU A 1 84 ? 3.372 0.425 6.643 1.00 97.56 84 LEU A CA 1
ATOM 660 C C . LEU A 1 84 ? 4.237 -0.753 7.116 1.00 97.56 84 LEU A C 1
ATOM 662 O O . LEU A 1 84 ? 3.701 -1.848 7.288 1.00 97.56 84 LEU A O 1
ATOM 666 N N . GLN A 1 85 ? 5.526 -0.558 7.425 1.00 95.06 85 GLN A N 1
ATOM 667 C CA . GLN A 1 85 ? 6.367 -1.628 7.981 1.00 95.06 85 GLN A CA 1
ATOM 668 C C . GLN A 1 85 ? 5.839 -2.177 9.318 1.00 95.06 85 GLN A C 1
ATOM 670 O O . GLN A 1 85 ? 6.072 -3.348 9.633 1.00 95.06 85 GLN A O 1
ATOM 675 N N . GLN A 1 86 ? 5.061 -1.394 10.079 1.00 96.44 86 GLN A N 1
ATOM 676 C CA . GLN A 1 86 ? 4.371 -1.862 11.292 1.00 96.44 86 GLN A CA 1
ATOM 677 C C . GLN A 1 86 ? 3.337 -2.975 11.005 1.00 96.44 86 GLN A C 1
ATOM 679 O O . GLN A 1 86 ? 2.894 -3.685 11.915 1.00 96.44 86 GLN A O 1
ATOM 684 N N . HIS A 1 87 ? 2.965 -3.135 9.737 1.00 97.62 87 HIS A N 1
ATOM 685 C CA . HIS A 1 87 ? 2.029 -4.131 9.228 1.00 97.62 87 HIS A CA 1
ATOM 686 C C . HIS A 1 87 ? 2.694 -5.136 8.280 1.00 97.62 87 HIS A C 1
ATOM 688 O O . HIS A 1 87 ? 2.003 -5.885 7.603 1.00 97.62 87 HIS A O 1
ATOM 694 N N . SER A 1 88 ? 4.026 -5.184 8.241 1.00 96.19 88 SER A N 1
ATOM 695 C CA . SER A 1 88 ? 4.822 -6.032 7.338 1.00 96.19 88 SER A CA 1
ATOM 696 C C . SER A 1 88 ? 4.418 -7.512 7.289 1.00 96.19 88 SER A C 1
ATOM 698 O O . SER A 1 88 ? 4.548 -8.151 6.246 1.00 96.1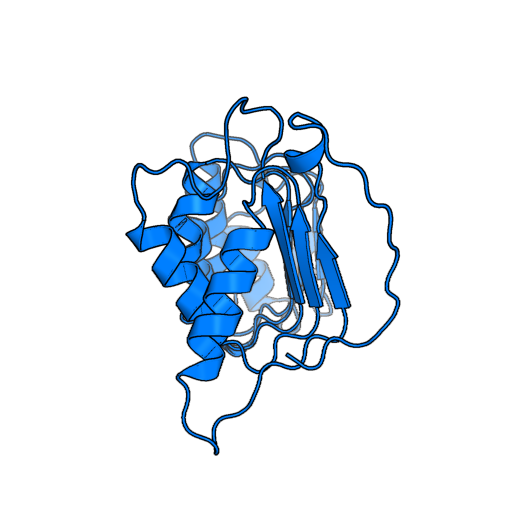9 88 SER A O 1
ATOM 700 N N . SER A 1 89 ? 3.943 -8.071 8.403 1.00 96.25 89 SER A N 1
ATOM 701 C CA . SER A 1 89 ? 3.556 -9.482 8.513 1.00 96.25 89 SER A CA 1
ATOM 702 C C . SER A 1 89 ? 2.068 -9.714 8.249 1.00 96.25 89 SER A C 1
ATOM 704 O O . SER A 1 89 ? 1.674 -10.840 7.958 1.00 96.25 89 SER A O 1
ATOM 706 N N . SER A 1 90 ? 1.233 -8.679 8.382 1.00 97.88 90 SER A N 1
ATOM 707 C CA . SER A 1 90 ? -0.215 -8.766 8.175 1.00 97.88 90 SER A CA 1
ATOM 708 C C . SER A 1 90 ? -0.667 -8.254 6.812 1.00 97.88 90 SER A C 1
ATOM 710 O O . SER A 1 90 ? -1.715 -8.683 6.338 1.00 97.88 90 SER A O 1
ATOM 712 N N . LEU A 1 91 ? 0.084 -7.340 6.197 1.00 98.44 91 LEU A N 1
ATOM 713 C CA . LEU A 1 91 ? -0.276 -6.676 4.951 1.00 98.44 91 LEU A CA 1
ATOM 714 C C . LEU A 1 91 ? -0.163 -7.657 3.782 1.00 98.44 91 LEU A C 1
ATOM 716 O O . LEU A 1 91 ? 0.928 -8.081 3.414 1.00 98.44 91 LEU A O 1
ATOM 720 N N . GLN A 1 92 ? -1.312 -8.000 3.204 1.00 98.50 92 GLN A N 1
ATOM 721 C CA . GLN A 1 92 ? -1.441 -8.976 2.119 1.00 98.50 92 GLN A CA 1
ATOM 722 C C . GLN A 1 92 ? -1.788 -8.304 0.794 1.00 98.50 92 GLN A C 1
ATOM 724 O O . GLN A 1 92 ? -1.305 -8.715 -0.258 1.00 98.50 92 GLN A O 1
ATOM 729 N N . LYS A 1 93 ? -2.616 -7.257 0.832 1.00 98.62 93 LYS A N 1
ATOM 730 C CA . LYS A 1 93 ? -3.070 -6.556 -0.368 1.00 98.62 93 LYS A CA 1
ATOM 731 C C . LYS A 1 93 ? -2.703 -5.086 -0.320 1.00 98.62 93 LYS A C 1
ATOM 733 O O . LYS A 1 93 ? -3.144 -4.356 0.570 1.00 98.62 93 LYS A O 1
ATOM 738 N N . LEU A 1 94 ? -1.940 -4.663 -1.319 1.00 98.25 94 LEU A N 1
ATOM 739 C CA . LEU A 1 94 ? -1.488 -3.294 -1.484 1.00 98.25 94 LEU A CA 1
ATOM 740 C C . LEU A 1 94 ? -1.844 -2.804 -2.889 1.00 98.25 94 LEU A C 1
ATOM 742 O O . LEU A 1 94 ? -1.361 -3.341 -3.884 1.00 98.25 94 LEU A O 1
ATOM 746 N N . CYS A 1 95 ? -2.711 -1.797 -2.975 1.00 97.00 95 CYS A N 1
ATOM 747 C CA . CYS A 1 95 ? -3.082 -1.172 -4.243 1.00 97.00 95 CYS A CA 1
ATOM 748 C C . CYS A 1 95 ? -2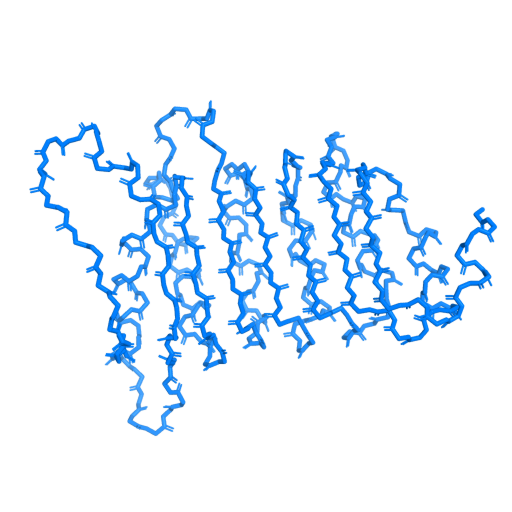.808 0.330 -4.174 1.00 97.00 95 CYS A C 1
ATOM 750 O O . CYS A 1 95 ? -3.482 1.050 -3.441 1.00 97.00 95 CYS A O 1
ATOM 752 N N . LEU A 1 96 ? -1.824 0.789 -4.939 1.00 94.50 96 LEU A N 1
ATOM 753 C CA . LEU A 1 96 ? -1.300 2.148 -4.924 1.00 94.50 96 LEU A CA 1
ATOM 754 C C . LEU A 1 96 ? -1.466 2.769 -6.310 1.00 94.50 96 LEU A C 1
ATOM 756 O O . LEU A 1 96 ? -0.630 2.568 -7.191 1.00 94.50 96 LEU A O 1
ATOM 760 N N . MET A 1 97 ? -2.581 3.466 -6.523 1.00 91.56 97 MET A N 1
ATOM 761 C CA . MET A 1 97 ? -2.882 4.076 -7.817 1.00 91.56 97 MET A CA 1
ATOM 762 C C . MET A 1 97 ? -2.375 5.517 -7.881 1.00 91.56 97 MET A C 1
ATOM 764 O O . MET A 1 97 ? -2.350 6.203 -6.861 1.00 91.56 97 MET A O 1
ATOM 768 N N . ARG A 1 98 ? -2.032 5.996 -9.083 1.00 88.62 98 ARG A N 1
ATOM 769 C CA . ARG A 1 98 ? -1.631 7.390 -9.353 1.00 88.62 98 ARG A CA 1
ATOM 770 C C . ARG A 1 98 ? -0.424 7.867 -8.537 1.00 88.62 98 ARG A C 1
ATOM 772 O O . ARG A 1 98 ? -0.378 9.035 -8.152 1.00 88.62 98 ARG A O 1
ATOM 779 N N . LEU A 1 99 ? 0.545 6.990 -8.276 1.00 88.88 99 LEU A N 1
ATOM 780 C CA . LEU A 1 99 ? 1.737 7.348 -7.509 1.00 88.88 99 LEU A CA 1
ATOM 781 C C . LEU A 1 99 ? 2.566 8.425 -8.216 1.00 88.88 99 LEU A C 1
ATOM 783 O O . LEU A 1 99 ? 2.824 8.346 -9.419 1.00 88.88 99 LEU A O 1
ATOM 787 N N . ASN A 1 100 ? 3.005 9.422 -7.449 1.00 85.44 100 ASN A N 1
ATOM 788 C CA . ASN A 1 100 ? 3.949 10.427 -7.924 1.00 85.44 100 ASN A CA 1
ATOM 789 C C . ASN A 1 100 ? 5.391 9.849 -7.987 1.00 85.44 100 ASN A C 1
ATOM 791 O O . ASN A 1 100 ? 5.662 8.779 -7.426 1.00 85.44 100 ASN A O 1
ATOM 795 N N . PRO A 1 101 ? 6.338 10.536 -8.653 1.00 81.44 101 PRO A N 1
ATOM 796 C CA . PRO A 1 101 ? 7.721 10.066 -8.778 1.00 81.44 101 PRO A CA 1
ATOM 797 C C . PRO A 1 101 ? 8.431 9.805 -7.448 1.00 81.44 101 PRO A C 1
ATOM 799 O O . PRO A 1 101 ? 9.157 8.820 -7.312 1.00 81.44 101 PRO A O 1
ATOM 802 N N . THR A 1 102 ? 8.214 10.669 -6.457 1.00 83.19 102 THR A N 1
ATOM 803 C CA . THR A 1 102 ? 8.808 10.532 -5.122 1.00 83.19 102 THR A CA 1
ATOM 804 C C . THR A 1 102 ? 8.325 9.252 -4.445 1.00 83.19 102 THR A C 1
ATOM 806 O O . THR A 1 102 ? 9.136 8.496 -3.918 1.00 83.19 102 THR A O 1
ATOM 809 N N . ALA A 1 103 ? 7.027 8.957 -4.534 1.00 88.75 103 ALA A N 1
ATOM 810 C CA . ALA A 1 103 ? 6.432 7.740 -4.001 1.00 88.75 103 ALA A CA 1
ATOM 811 C C . ALA A 1 103 ? 7.053 6.491 -4.635 1.00 88.75 103 ALA A C 1
ATOM 813 O O . ALA A 1 103 ? 7.498 5.580 -3.943 1.00 88.75 103 ALA A O 1
ATOM 814 N N . LEU A 1 104 ? 7.151 6.462 -5.962 1.00 84.94 104 LEU A N 1
ATOM 815 C CA . LEU A 1 104 ? 7.713 5.315 -6.670 1.00 84.94 104 LEU A CA 1
ATOM 816 C C . LEU A 1 104 ? 9.170 5.040 -6.283 1.00 84.94 104 LEU A C 1
ATOM 818 O O . LEU A 1 104 ? 9.540 3.877 -6.115 1.00 84.94 104 LEU A O 1
ATOM 822 N N . ARG A 1 105 ? 9.974 6.087 -6.065 1.00 82.94 105 ARG A N 1
ATOM 823 C CA . ARG A 1 105 ? 11.352 5.953 -5.562 1.00 82.94 105 ARG A CA 1
ATOM 824 C C . ARG A 1 105 ? 11.399 5.424 -4.135 1.00 82.94 105 ARG A C 1
ATOM 826 O O . ARG A 1 105 ? 12.303 4.674 -3.797 1.00 82.94 105 ARG A O 1
ATOM 833 N N . SER A 1 106 ? 10.413 5.747 -3.304 1.00 89.38 106 SER A N 1
ATOM 834 C CA . SER A 1 106 ? 10.337 5.287 -1.915 1.00 89.38 106 SER A CA 1
ATOM 835 C C . SER A 1 106 ? 9.740 3.885 -1.733 1.00 89.38 106 SER A C 1
ATOM 837 O O . SER A 1 106 ? 9.686 3.408 -0.601 1.00 89.38 106 SER A O 1
ATOM 839 N N . LEU A 1 107 ? 9.322 3.184 -2.795 1.00 90.75 107 LEU A N 1
ATOM 840 C CA . LEU A 1 107 ? 8.734 1.841 -2.668 1.00 90.75 107 LEU A CA 1
ATOM 841 C C . LEU A 1 107 ? 9.682 0.811 -2.032 1.00 90.75 107 LEU A C 1
ATOM 843 O O . LEU A 1 107 ? 9.208 -0.114 -1.375 1.00 90.75 107 LEU A O 1
ATOM 847 N N . HIS A 1 108 ? 11.002 0.999 -2.137 1.00 88.62 108 HIS A N 1
ATOM 848 C CA . HIS A 1 108 ? 12.002 0.155 -1.468 1.00 88.62 108 HIS A CA 1
ATOM 849 C C . HIS A 1 108 ? 11.835 0.120 0.064 1.00 88.62 108 HIS A C 1
ATOM 851 O O . HIS A 1 108 ? 12.204 -0.856 0.719 1.00 88.62 108 HIS A O 1
ATOM 857 N N . GLN A 1 109 ? 11.196 1.134 0.660 1.00 93.75 109 GLN A N 1
ATOM 858 C CA . GLN A 1 109 ? 10.858 1.144 2.086 1.00 93.75 109 GLN A CA 1
ATOM 859 C C . GLN A 1 109 ? 9.907 0.001 2.475 1.00 93.75 109 GLN A C 1
ATOM 861 O O . GLN A 1 109 ? 9.819 -0.357 3.647 1.00 93.75 109 GLN A O 1
ATOM 866 N N . LEU A 1 110 ? 9.227 -0.634 1.519 1.00 94.38 110 LEU A N 1
ATOM 867 C CA . LEU A 1 110 ? 8.364 -1.785 1.767 1.00 94.38 110 LEU A CA 1
ATOM 868 C C . LEU A 1 110 ? 9.123 -3.117 1.861 1.00 94.38 110 LEU A C 1
ATOM 870 O O . LEU A 1 110 ? 8.475 -4.131 2.093 1.00 94.38 110 LEU A O 1
ATOM 874 N N . ARG A 1 111 ? 10.464 -3.134 1.778 1.00 93.62 111 ARG A N 1
ATOM 875 C CA . ARG A 1 111 ? 11.320 -4.344 1.747 1.00 93.62 111 ARG A CA 1
ATOM 876 C C . ARG A 1 111 ? 11.101 -5.392 2.842 1.00 93.62 111 ARG A C 1
ATOM 878 O O . ARG A 1 111 ? 11.524 -6.534 2.693 1.00 93.62 111 ARG A O 1
ATOM 885 N N . HIS A 1 112 ? 10.456 -5.024 3.947 1.00 93.50 112 HIS A N 1
ATOM 886 C CA . HIS A 1 112 ? 10.118 -5.944 5.038 1.00 93.50 112 HIS A CA 1
ATOM 887 C C . HIS A 1 112 ? 8.698 -6.533 4.930 1.00 93.50 112 HIS A C 1
ATOM 889 O O . HIS A 1 112 ? 8.375 -7.478 5.645 1.00 93.50 112 HIS A O 1
ATOM 895 N N . SER A 1 113 ? 7.853 -6.011 4.040 1.00 95.25 113 SER A N 1
ATOM 896 C CA . SER A 1 113 ? 6.481 -6.469 3.798 1.00 95.25 113 SER A CA 1
ATOM 897 C C . SER A 1 113 ? 6.480 -7.667 2.849 1.00 95.25 113 SER A C 1
ATOM 899 O O . SER A 1 113 ? 6.241 -7.525 1.653 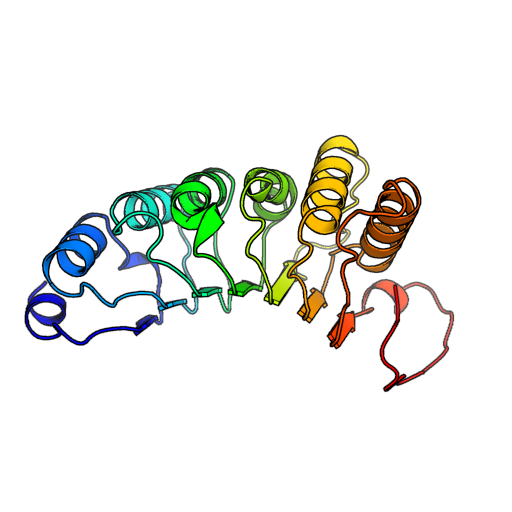1.00 95.25 113 SER A O 1
ATOM 901 N N . LEU A 1 114 ? 6.795 -8.847 3.386 1.00 94.81 114 LEU A N 1
ATOM 902 C CA . LEU A 1 114 ? 6.941 -10.090 2.610 1.00 94.81 114 LEU A CA 1
ATOM 903 C C . LEU A 1 114 ? 5.656 -10.934 2.551 1.00 94.81 114 LEU A C 1
ATOM 905 O O . LEU A 1 114 ? 5.580 -11.895 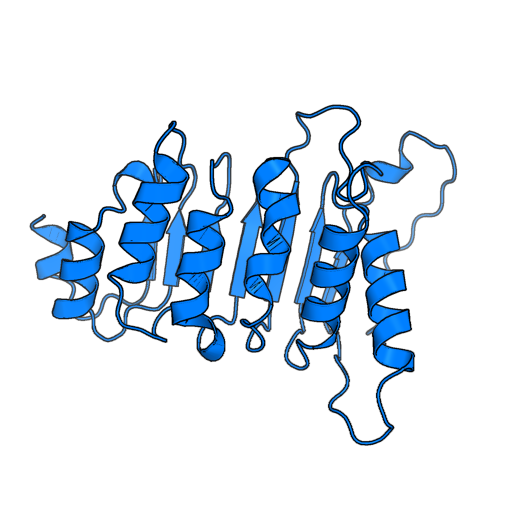1.789 1.00 94.81 114 LEU A O 1
ATOM 909 N N . ALA A 1 115 ? 4.637 -10.574 3.339 1.00 96.31 115 ALA A N 1
ATOM 910 C CA . ALA A 1 115 ? 3.337 -11.252 3.372 1.00 96.31 115 ALA A CA 1
ATOM 911 C C . ALA A 1 115 ? 2.402 -10.862 2.207 1.00 96.31 115 ALA A C 1
ATOM 913 O O . ALA A 1 115 ? 1.262 -11.325 2.153 1.00 96.31 115 ALA A O 1
ATOM 914 N N . ILE A 1 116 ? 2.868 -10.012 1.286 1.00 97.38 116 ILE A N 1
ATOM 915 C CA . ILE A 1 116 ? 2.076 -9.499 0.168 1.00 97.38 116 ILE A CA 1
ATOM 916 C C . ILE A 1 116 ? 1.689 -10.646 -0.773 1.00 97.38 116 ILE A C 1
ATOM 918 O O . ILE A 1 116 ? 2.544 -11.375 -1.272 1.00 97.38 116 ILE A O 1
ATOM 922 N N . THR A 1 117 ? 0.390 -10.768 -1.043 1.00 97.50 117 THR A N 1
ATOM 923 C CA . THR A 1 117 ? -0.203 -11.699 -2.012 1.00 97.50 117 THR A CA 1
ATOM 924 C C . THR A 1 117 ? -0.708 -10.983 -3.260 1.00 97.50 117 THR A C 1
ATOM 926 O O . THR A 1 117 ? -0.668 -11.552 -4.350 1.00 97.50 117 THR A O 1
ATOM 929 N N . THR A 1 118 ? -1.147 -9.731 -3.112 1.00 97.88 118 THR A N 1
ATOM 930 C CA . THR A 1 118 ? -1.629 -8.888 -4.209 1.00 97.88 118 THR A CA 1
ATOM 931 C C . THR A 1 118 ? -0.944 -7.531 -4.160 1.00 97.88 118 THR A C 1
ATOM 933 O O . THR A 1 118 ? -1.106 -6.786 -3.188 1.00 97.88 118 THR A O 1
ATOM 936 N N . LEU A 1 119 ? -0.251 -7.180 -5.240 1.00 96.12 119 LEU A N 1
ATOM 937 C CA . LEU A 1 119 ? 0.343 -5.866 -5.442 1.00 96.12 119 LEU A CA 1
ATOM 938 C C . LEU A 1 119 ? -0.189 -5.241 -6.730 1.00 96.12 119 LEU A C 1
ATOM 940 O O . LEU A 1 119 ? -0.073 -5.822 -7.804 1.00 96.12 119 LEU A O 1
ATOM 944 N N . ALA A 1 120 ? -0.745 -4.040 -6.620 1.00 93.44 120 ALA A N 1
ATOM 945 C CA . ALA A 1 120 ? -1.123 -3.226 -7.766 1.00 93.44 120 ALA A CA 1
ATOM 946 C C . ALA A 1 120 ? -0.482 -1.845 -7.646 1.00 93.44 120 ALA A C 1
ATOM 948 O O . ALA A 1 120 ? -0.728 -1.139 -6.667 1.00 93.44 120 ALA A O 1
ATOM 949 N N . ILE A 1 121 ? 0.317 -1.460 -8.636 1.00 90.69 121 ILE A N 1
ATOM 950 C CA . ILE A 1 121 ? 0.988 -0.162 -8.704 1.00 90.69 121 ILE A CA 1
ATOM 951 C C . ILE A 1 121 ? 0.631 0.492 -10.037 1.00 90.69 121 ILE A C 1
ATOM 953 O O . ILE A 1 121 ? 0.799 -0.105 -11.099 1.00 90.69 121 ILE A O 1
ATOM 957 N N . GLU A 1 122 ? 0.159 1.732 -9.974 1.00 87.25 122 GLU A N 1
ATOM 958 C CA . GLU A 1 122 ? -0.070 2.577 -11.145 1.00 87.25 122 GLU A CA 1
ATOM 959 C C . GLU A 1 122 ? 0.632 3.916 -10.915 1.00 87.25 122 GLU A C 1
ATOM 961 O O . GLU A 1 122 ? 0.374 4.590 -9.913 1.00 87.25 122 GLU A O 1
ATOM 966 N N . GLY A 1 123 ? 1.521 4.303 -11.828 1.00 82.56 123 GLY A N 1
ATOM 967 C CA . GLY A 1 123 ? 2.145 5.623 -11.805 1.00 82.56 123 GLY A CA 1
ATOM 968 C C . GLY A 1 123 ? 1.201 6.726 -12.289 1.00 82.56 123 GLY A C 1
ATOM 969 O O . GLY A 1 123 ? 0.148 6.492 -12.886 1.00 82.56 123 GLY A O 1
ATOM 970 N N . ASN A 1 124 ? 1.560 7.974 -12.005 1.00 80.19 124 ASN A N 1
ATOM 971 C CA . ASN A 1 124 ? 0.804 9.137 -12.451 1.00 80.19 124 ASN A CA 1
ATOM 972 C C . ASN A 1 124 ? 1.157 9.506 -13.908 1.00 80.19 124 ASN A C 1
ATOM 974 O O . ASN A 1 124 ? 2.195 10.106 -14.169 1.00 80.19 124 ASN A O 1
ATOM 978 N N . ASP A 1 125 ? 0.253 9.203 -14.843 1.00 65.25 125 ASP A N 1
ATOM 979 C CA . ASP A 1 125 ? 0.387 9.477 -16.288 1.00 65.25 125 ASP A CA 1
ATOM 980 C C . ASP A 1 125 ? 0.469 10.958 -16.697 1.00 65.25 125 ASP A C 1
ATOM 982 O O . ASP A 1 125 ? 0.768 11.252 -17.852 1.00 65.25 125 ASP A O 1
ATOM 986 N N . MET A 1 126 ? 0.204 11.895 -15.781 1.00 62.38 126 MET A N 1
ATOM 987 C CA . MET A 1 126 ? 0.308 13.330 -16.069 1.00 62.38 126 MET A CA 1
ATOM 988 C C . MET A 1 126 ? 1.753 13.837 -16.034 1.00 62.38 126 MET A C 1
ATOM 990 O O . MET A 1 126 ? 1.992 15.008 -16.322 1.00 62.38 126 MET A O 1
ATOM 994 N N . VAL A 1 127 ? 2.714 12.984 -15.671 1.00 59.53 127 VAL A N 1
ATOM 995 C CA . VAL A 1 127 ? 4.139 13.313 -15.700 1.00 59.53 127 VAL A CA 1
ATOM 996 C C . VAL A 1 127 ? 4.729 12.747 -16.996 1.00 59.53 127 VAL A C 1
ATOM 998 O O . VAL A 1 127 ? 5.051 11.564 -17.081 1.00 59.53 127 VAL A O 1
ATOM 1001 N N . GLU A 1 128 ? 4.817 13.579 -18.039 1.00 52.94 128 GLU A N 1
ATOM 1002 C CA . GLU A 1 128 ? 5.431 13.188 -19.317 1.00 52.94 128 GLU A CA 1
ATOM 1003 C C . GLU A 1 128 ? 6.887 12.732 -19.122 1.00 52.94 128 GLU A C 1
ATOM 1005 O O . GLU A 1 128 ? 7.649 13.353 -18.383 1.00 52.94 128 GLU A O 1
ATOM 1010 N N . GLY A 1 129 ? 7.279 11.652 -19.809 1.00 52.34 129 GLY A N 1
ATOM 1011 C CA . GLY A 1 129 ? 8.640 11.101 -19.761 1.00 52.34 129 GLY A CA 1
ATOM 1012 C C . GLY A 1 129 ? 8.929 10.187 -18.569 1.00 52.34 129 GLY A C 1
ATOM 1013 O O . GLY A 1 129 ? 9.996 9.590 -18.523 1.00 52.34 129 GLY A O 1
ATOM 1014 N N . PHE A 1 130 ? 7.980 10.025 -17.648 1.00 53.19 130 PHE A N 1
ATOM 1015 C CA . PHE A 1 130 ? 8.221 9.310 -16.408 1.00 53.19 130 PHE A CA 1
ATOM 1016 C C . PHE A 1 130 ? 8.027 7.792 -16.551 1.00 53.19 130 PHE A C 1
ATOM 1018 O O . PHE A 1 130 ? 6.915 7.289 -16.729 1.00 53.19 130 PHE A O 1
ATOM 1025 N N . GLY A 1 131 ? 9.136 7.066 -16.438 1.00 58.00 131 GLY A N 1
ATOM 1026 C CA . GLY A 1 131 ? 9.166 5.650 -16.099 1.00 58.00 131 GLY A CA 1
ATOM 1027 C C . GLY A 1 131 ? 9.791 5.470 -14.716 1.00 58.00 131 GLY A C 1
ATOM 1028 O O . GLY A 1 131 ? 10.647 6.252 -14.310 1.00 58.00 131 GLY A O 1
ATOM 1029 N N . TRP A 1 132 ? 9.444 4.398 -14.004 1.00 60.12 132 TRP A N 1
ATOM 1030 C CA . TRP A 1 132 ? 10.115 3.980 -12.759 1.00 60.12 132 TRP A CA 1
ATOM 1031 C C . TRP A 1 132 ? 11.651 3.863 -12.911 1.00 60.12 132 TRP A C 1
ATOM 1033 O O . TRP A 1 132 ? 12.371 3.895 -11.918 1.00 60.12 132 TRP A O 1
ATOM 1043 N N . LEU A 1 133 ? 12.130 3.782 -14.165 1.00 53.97 133 LEU A N 1
ATOM 1044 C CA . LEU A 1 133 ? 13.520 3.846 -14.630 1.00 53.97 133 LEU A CA 1
ATOM 1045 C C . LEU A 1 133 ? 13.919 5.192 -15.281 1.00 53.97 133 LEU A C 1
ATOM 1047 O O . LEU A 1 133 ? 14.663 5.196 -16.264 1.00 53.97 133 LEU A O 1
ATOM 1051 N N . ASP A 1 134 ? 13.495 6.350 -14.776 1.00 54.59 134 ASP A N 1
ATOM 1052 C CA . ASP A 1 134 ? 14.317 7.535 -15.049 1.00 54.59 134 ASP A CA 1
ATOM 1053 C C . ASP A 1 134 ? 15.680 7.298 -14.383 1.00 54.59 134 ASP A C 1
ATOM 1055 O O . ASP A 1 134 ? 15.783 7.206 -13.160 1.00 54.59 134 ASP A O 1
ATOM 1059 N N . TYR A 1 135 ? 16.693 7.094 -15.231 1.00 49.22 135 TYR A N 1
ATOM 1060 C CA . TYR A 1 135 ? 18.030 6.518 -15.008 1.00 49.22 135 TYR A CA 1
ATOM 1061 C C . TYR A 1 135 ? 18.876 7.128 -13.868 1.00 49.22 135 TYR A C 1
ATOM 1063 O O . TYR A 1 135 ? 20.015 6.711 -13.660 1.00 49.22 135 TYR A O 1
ATOM 1071 N N . ASP A 1 136 ? 18.347 8.094 -13.123 1.00 54.16 136 ASP A N 1
ATOM 1072 C CA . ASP A 1 136 ? 19.074 8.890 -12.139 1.00 54.16 136 ASP A CA 1
ATOM 1073 C C . ASP A 1 136 ? 19.364 8.144 -10.825 1.00 54.16 136 ASP A C 1
ATOM 1075 O O . ASP A 1 136 ? 20.278 8.540 -10.101 1.00 54.16 136 ASP A O 1
ATOM 1079 N N . ASN A 1 137 ? 18.640 7.060 -10.503 1.00 63.19 137 ASN A N 1
ATOM 1080 C CA . ASN A 1 137 ? 18.940 6.240 -9.321 1.00 63.19 137 ASN A CA 1
ATOM 1081 C C . ASN A 1 137 ? 18.640 4.737 -9.520 1.00 63.19 137 ASN A C 1
ATOM 1083 O O . ASN A 1 137 ? 17.593 4.248 -9.091 1.00 63.19 137 ASN A O 1
ATOM 1087 N N . PRO A 1 138 ? 19.555 3.968 -10.141 1.00 73.31 138 PRO A N 1
ATOM 1088 C CA . PRO A 1 138 ? 19.363 2.533 -10.372 1.00 73.31 138 PRO A CA 1
ATOM 1089 C C . PRO A 1 138 ? 19.272 1.703 -9.079 1.00 73.31 138 PRO A C 1
ATOM 1091 O O . PRO A 1 138 ? 18.772 0.581 -9.123 1.00 73.31 138 PRO A O 1
ATOM 1094 N N . ALA A 1 139 ? 19.731 2.231 -7.938 1.00 80.88 139 ALA A N 1
ATOM 1095 C CA . ALA A 1 139 ? 19.702 1.516 -6.664 1.00 80.88 139 ALA A CA 1
ATOM 1096 C C . ALA A 1 139 ? 18.272 1.320 -6.133 1.00 80.88 139 ALA A C 1
ATOM 1098 O O . ALA A 1 139 ? 17.938 0.221 -5.701 1.00 80.88 139 ALA A O 1
ATOM 1099 N N . ASP A 1 140 ? 17.407 2.337 -6.233 1.00 79.25 140 ASP A N 1
ATOM 1100 C CA . ASP A 1 140 ? 16.021 2.244 -5.744 1.00 79.25 140 ASP A CA 1
ATOM 1101 C C . ASP A 1 140 ? 15.239 1.163 -6.508 1.00 79.25 140 ASP A C 1
ATOM 1103 O O . ASP A 1 140 ? 14.473 0.394 -5.927 1.00 79.25 140 ASP A O 1
ATOM 1107 N N . PHE A 1 141 ? 15.462 1.081 -7.822 1.00 81.56 141 PHE A N 1
ATOM 1108 C CA . PHE A 1 141 ? 14.852 0.070 -8.681 1.00 81.56 141 PHE A CA 1
ATOM 1109 C C . PHE A 1 141 ? 15.334 -1.345 -8.333 1.00 81.56 141 PHE A C 1
ATOM 1111 O O . PHE A 1 141 ? 14.530 -2.276 -8.263 1.00 81.56 141 PHE A O 1
ATOM 1118 N N . GLU A 1 142 ? 16.637 -1.499 -8.085 1.00 86.81 142 GLU A N 1
ATOM 1119 C CA . GLU A 1 142 ? 17.232 -2.767 -7.664 1.00 86.81 142 GLU A CA 1
ATOM 1120 C C . GLU A 1 142 ? 16.643 -3.245 -6.330 1.00 86.81 142 GLU A C 1
ATOM 1122 O O . GLU A 1 142 ? 16.224 -4.397 -6.227 1.00 86.81 142 GLU A O 1
ATOM 1127 N N . GLU A 1 143 ? 16.533 -2.354 -5.337 1.00 89.50 143 GLU A N 1
ATOM 1128 C CA . GLU A 1 143 ? 15.954 -2.691 -4.032 1.00 89.50 143 GLU A CA 1
ATOM 1129 C C . GLU A 1 143 ? 14.484 -3.111 -4.143 1.00 89.50 143 GLU A C 1
ATOM 1131 O O . GLU A 1 143 ? 14.043 -4.019 -3.433 1.00 89.50 143 GLU A O 1
ATOM 1136 N N . VAL A 1 144 ? 13.708 -2.492 -5.040 1.00 89.50 144 VAL A N 1
ATOM 1137 C CA . VAL A 1 144 ? 12.320 -2.914 -5.264 1.00 89.50 144 VAL A CA 1
ATOM 1138 C C . VAL A 1 144 ? 12.260 -4.284 -5.937 1.00 89.50 144 VAL A C 1
ATOM 1140 O O . VAL A 1 144 ? 11.479 -5.131 -5.503 1.00 89.50 144 VAL A O 1
ATOM 1143 N N . ALA A 1 145 ? 13.083 -4.540 -6.954 1.00 90.06 145 ALA A N 1
ATOM 1144 C CA . ALA A 1 145 ? 13.128 -5.854 -7.590 1.00 90.06 145 ALA A CA 1
ATOM 1145 C C . ALA A 1 145 ? 13.557 -6.955 -6.604 1.00 90.06 145 ALA A C 1
ATOM 1147 O O . ALA A 1 145 ? 12.973 -8.039 -6.604 1.00 90.06 145 ALA A O 1
ATOM 1148 N N . GLU A 1 146 ? 14.531 -6.672 -5.735 1.00 91.44 146 GLU A N 1
ATOM 1149 C CA . GLU A 1 146 ? 14.966 -7.578 -4.668 1.00 91.44 146 GLU A CA 1
ATOM 1150 C C . GLU A 1 146 ? 13.869 -7.803 -3.615 1.00 91.44 146 GLU A C 1
ATOM 1152 O O . GLU A 1 146 ? 13.656 -8.928 -3.156 1.00 91.44 146 GLU A O 1
ATOM 1157 N N . TRP A 1 147 ? 13.146 -6.753 -3.217 1.00 92.75 147 TRP A N 1
ATOM 1158 C CA . TRP A 1 147 ? 12.005 -6.895 -2.314 1.00 92.75 147 TRP A CA 1
ATOM 1159 C C . TRP A 1 147 ? 10.936 -7.800 -2.923 1.00 92.75 147 TRP A C 1
ATOM 1161 O O . TRP A 1 147 ? 10.499 -8.754 -2.277 1.00 92.75 147 TRP A O 1
ATOM 1171 N N . LEU A 1 148 ? 10.539 -7.534 -4.168 1.00 92.12 148 LEU A N 1
ATOM 1172 C CA . LEU A 1 148 ? 9.502 -8.312 -4.830 1.00 92.12 148 LEU A CA 1
ATOM 1173 C C . LEU A 1 148 ? 9.928 -9.765 -5.007 1.00 92.12 148 LEU A C 1
ATOM 1175 O O . LEU A 1 148 ? 9.131 -10.640 -4.689 1.00 92.12 148 LEU A O 1
ATOM 1179 N N . SER A 1 149 ? 11.179 -10.052 -5.382 1.00 91.88 149 SER A N 1
ATOM 1180 C CA . SER A 1 149 ? 11.661 -11.436 -5.498 1.00 91.88 149 SER A CA 1
ATOM 1181 C C . SER A 1 149 ? 11.639 -12.207 -4.169 1.00 91.88 149 SER A C 1
ATOM 1183 O O . SER A 1 149 ? 11.596 -13.433 -4.180 1.00 91.88 149 SER A O 1
ATOM 1185 N N . LYS A 1 150 ? 11.624 -11.520 -3.016 1.00 92.38 150 LYS A N 1
ATOM 1186 C CA . LYS A 1 150 ? 11.478 -12.134 -1.680 1.00 92.38 150 LYS A CA 1
ATOM 1187 C C . LYS A 1 150 ? 10.020 -12.347 -1.256 1.00 92.38 150 LYS A C 1
ATOM 1189 O O . LYS A 1 150 ? 9.766 -13.039 -0.268 1.00 92.38 150 LYS A O 1
ATOM 1194 N N . CYS A 1 151 ? 9.048 -11.785 -1.973 1.00 93.19 151 CYS A N 1
ATOM 1195 C CA . CYS A 1 151 ? 7.623 -11.968 -1.701 1.00 93.19 151 CYS A CA 1
ATOM 1196 C C . CYS A 1 151 ? 7.129 -13.321 -2.241 1.00 93.19 151 CYS A C 1
ATOM 1198 O O . CYS A 1 151 ? 6.343 -13.379 -3.184 1.00 93.19 151 CYS A O 1
ATOM 1200 N N . ALA A 1 152 ? 7.536 -14.427 -1.613 1.00 91.25 152 ALA A N 1
ATOM 1201 C CA . ALA A 1 152 ? 7.158 -15.786 -2.030 1.00 91.25 152 ALA A CA 1
ATOM 1202 C C . ALA A 1 152 ? 5.634 -16.050 -2.022 1.00 91.25 152 ALA A C 1
ATOM 1204 O O . ALA A 1 152 ? 5.136 -16.977 -2.665 1.00 91.25 152 ALA A O 1
ATOM 1205 N N . SER A 1 153 ? 4.868 -15.230 -1.293 1.00 93.62 153 SER A N 1
ATOM 1206 C CA . SER A 1 153 ? 3.401 -15.302 -1.245 1.00 93.62 153 SER A CA 1
ATOM 1207 C C . SER A 1 153 ? 2.710 -14.477 -2.332 1.00 93.62 153 SER A C 1
ATOM 1209 O O . SER A 1 153 ? 1.488 -14.555 -2.440 1.00 93.62 153 SER A O 1
ATOM 1211 N N . LEU A 1 154 ? 3.451 -13.720 -3.150 1.00 95.62 154 LEU A N 1
ATOM 1212 C CA . LEU A 1 154 ? 2.880 -12.904 -4.218 1.00 95.62 154 LEU A CA 1
ATOM 1213 C C . LEU A 1 154 ? 2.214 -13.812 -5.260 1.00 95.62 154 LEU A C 1
ATOM 1215 O O . LEU A 1 154 ? 2.798 -14.799 -5.708 1.00 95.62 154 LEU A O 1
ATOM 1219 N N . ARG A 1 155 ? 0.958 -13.509 -5.596 1.00 94.31 155 ARG A N 1
ATOM 1220 C CA . ARG A 1 155 ? 0.118 -14.261 -6.546 1.00 94.31 155 ARG A CA 1
ATOM 1221 C C . ARG A 1 155 ? -0.471 -13.372 -7.628 1.00 94.31 155 ARG A C 1
ATOM 1223 O O . ARG A 1 155 ? -0.733 -13.857 -8.728 1.00 94.31 155 ARG A O 1
ATOM 1230 N N . GLU A 1 156 ? -0.694 -12.103 -7.315 1.00 94.50 156 GLU A N 1
ATOM 1231 C CA . GLU A 1 156 ? -1.281 -11.122 -8.218 1.00 94.50 156 GLU A CA 1
ATOM 1232 C C . GLU A 1 156 ? -0.370 -9.897 -8.293 1.00 94.50 156 GLU A C 1
ATOM 1234 O O . GLU A 1 156 ? -0.147 -9.222 -7.284 1.00 94.50 156 GLU A O 1
ATOM 1239 N N . LEU A 1 157 ? 0.129 -9.604 -9.493 1.00 91.81 157 LEU A N 1
ATOM 1240 C CA . LEU A 1 157 ? 0.932 -8.420 -9.768 1.00 91.81 157 LEU A CA 1
ATOM 1241 C C . LEU A 1 157 ? 0.287 -7.603 -10.889 1.00 91.81 157 LEU A C 1
ATOM 1243 O O . LEU A 1 157 ? 0.064 -8.101 -11.994 1.00 91.81 157 LEU A O 1
ATOM 1247 N N . LEU A 1 158 ? -0.004 -6.339 -10.598 1.00 90.69 158 LEU A N 1
ATOM 1248 C CA . LEU A 1 158 ? -0.434 -5.351 -11.577 1.00 90.69 158 LEU A CA 1
ATOM 1249 C C . LEU A 1 158 ? 0.548 -4.188 -11.579 1.00 90.69 158 LEU A C 1
ATOM 1251 O O . LEU A 1 158 ? 0.767 -3.552 -10.547 1.00 90.69 158 LEU A O 1
ATOM 1255 N N . LEU A 1 159 ? 1.098 -3.900 -12.752 1.00 86.81 159 LEU A N 1
ATOM 1256 C CA . LEU A 1 159 ? 1.969 -2.759 -12.994 1.00 86.81 159 LEU A CA 1
ATOM 1257 C C . LEU A 1 159 ? 1.395 -1.972 -14.168 1.00 86.81 159 LEU A C 1
ATOM 1259 O O . LEU A 1 159 ? 1.247 -2.498 -15.272 1.00 86.81 159 LEU A O 1
ATOM 1263 N N . ALA A 1 160 ? 1.040 -0.718 -13.919 1.00 83.25 160 ALA A N 1
ATOM 1264 C CA . ALA A 1 160 ? 0.445 0.147 -14.922 1.00 83.25 160 ALA A CA 1
ATOM 1265 C C . ALA A 1 160 ? 1.143 1.507 -14.989 1.00 83.25 160 ALA A C 1
ATOM 1267 O O . ALA A 1 160 ? 1.752 1.942 -14.011 1.00 83.25 160 ALA A O 1
ATOM 1268 N N . ARG A 1 161 ? 1.049 2.149 -16.162 1.00 75.56 161 ARG A N 1
ATOM 1269 C CA . ARG A 1 161 ? 1.363 3.564 -16.445 1.00 75.56 161 ARG A CA 1
ATOM 1270 C C . ARG A 1 161 ? 2.653 4.093 -15.802 1.00 75.56 161 ARG A C 1
ATOM 1272 O O . ARG A 1 161 ? 2.640 4.570 -14.672 1.00 75.56 161 ARG A O 1
ATOM 1279 N N . GLY A 1 162 ? 3.756 4.072 -16.551 1.00 62.53 162 GLY A N 1
ATOM 1280 C CA . GLY A 1 162 ? 5.028 4.674 -16.123 1.00 62.53 162 GLY A CA 1
ATOM 1281 C C . GLY A 1 162 ? 5.813 3.826 -15.121 1.00 62.53 162 GLY A C 1
ATOM 1282 O O . GLY A 1 162 ? 6.634 4.349 -14.372 1.00 62.53 162 GLY A O 1
ATOM 1283 N N . SER A 1 163 ? 5.564 2.516 -15.075 1.00 61.78 163 SER A N 1
ATOM 1284 C CA . SER A 1 163 ? 6.221 1.597 -14.141 1.00 61.78 163 SER A CA 1
ATOM 1285 C C . SER A 1 163 ? 7.440 0.873 -14.728 1.00 61.78 163 SER A C 1
ATOM 1287 O O . SER A 1 163 ? 8.082 0.134 -13.997 1.00 61.78 163 SER A O 1
ATOM 1289 N N . ASN A 1 164 ? 7.811 1.048 -16.005 1.00 72.69 164 ASN A N 1
ATOM 1290 C CA . ASN A 1 164 ? 8.805 0.188 -16.667 1.00 72.69 164 ASN A CA 1
ATOM 1291 C C . ASN A 1 164 ? 8.591 -1.297 -16.301 1.00 72.69 164 ASN A C 1
ATOM 1293 O O . ASN A 1 164 ? 9.479 -2.013 -15.824 1.00 72.69 164 ASN A O 1
ATOM 1297 N N . ALA A 1 165 ? 7.343 -1.738 -16.439 1.00 77.25 165 ALA A N 1
ATOM 1298 C CA . ALA A 1 165 ? 6.898 -2.992 -15.854 1.00 77.25 165 ALA A CA 1
ATOM 1299 C C . ALA A 1 165 ? 7.713 -4.190 -16.362 1.00 77.25 165 ALA A C 1
ATOM 1301 O O . ALA A 1 165 ? 8.095 -5.066 -15.588 1.00 77.25 165 ALA A O 1
ATOM 1302 N N . THR A 1 166 ? 8.054 -4.184 -17.652 1.00 78.75 166 THR A N 1
ATOM 1303 C CA . THR A 1 166 ? 8.861 -5.229 -18.289 1.00 78.75 166 THR A CA 1
ATOM 1304 C C . THR A 1 166 ? 10.262 -5.323 -17.692 1.00 78.75 166 THR A C 1
ATOM 1306 O O . THR A 1 166 ? 10.732 -6.422 -17.409 1.00 78.75 166 THR A O 1
ATOM 1309 N N . GLY A 1 167 ? 10.945 -4.194 -17.476 1.00 81.94 167 GLY A N 1
ATOM 1310 C CA . GLY A 1 167 ? 12.289 -4.224 -16.903 1.00 81.94 167 GLY A CA 1
ATOM 1311 C C . GLY A 1 167 ? 12.286 -4.698 -15.453 1.00 81.94 167 GLY A C 1
ATOM 1312 O O . GLY A 1 167 ? 13.203 -5.413 -15.052 1.00 81.94 167 GLY A O 1
ATOM 1313 N N . LEU A 1 168 ? 11.250 -4.354 -14.677 1.00 81.94 168 LEU A N 1
ATOM 1314 C CA . LEU A 1 168 ? 11.115 -4.855 -13.308 1.00 81.94 168 LEU A CA 1
ATOM 1315 C C . LEU A 1 168 ? 10.912 -6.371 -13.300 1.00 81.94 168 LEU A C 1
ATOM 1317 O O . LEU A 1 168 ? 11.584 -7.067 -12.547 1.00 81.94 168 LEU A O 1
ATOM 1321 N N . LEU A 1 169 ? 10.030 -6.888 -14.160 1.00 84.56 169 LEU A N 1
ATOM 1322 C CA . LEU A 1 169 ? 9.785 -8.327 -14.267 1.00 84.56 169 LEU A CA 1
ATOM 1323 C C . LEU A 1 169 ? 11.047 -9.100 -14.644 1.00 84.56 169 LEU A C 1
ATOM 1325 O O . LEU A 1 169 ? 11.369 -10.077 -13.976 1.00 84.56 169 LEU A O 1
ATOM 1329 N N . LEU A 1 170 ? 11.798 -8.623 -15.643 1.00 85.69 170 LEU A N 1
ATOM 1330 C CA . LEU A 1 170 ? 13.079 -9.225 -16.019 1.00 85.69 170 LEU A CA 1
ATOM 1331 C C . LEU A 1 170 ? 14.057 -9.235 -14.841 1.00 85.69 170 LEU A C 1
ATOM 1333 O O . LEU A 1 170 ? 14.815 -10.184 -14.660 1.00 85.69 170 LEU A O 1
ATOM 1337 N N . LYS A 1 171 ? 14.067 -8.179 -14.025 1.00 88.00 171 LYS A N 1
ATOM 1338 C CA . LYS A 1 171 ? 14.938 -8.114 -12.853 1.00 88.00 171 LYS A CA 1
ATOM 1339 C C . LYS A 1 171 ? 14.502 -9.091 -11.757 1.00 88.00 171 LYS A C 1
ATOM 1341 O O . LYS A 1 171 ? 15.358 -9.771 -11.199 1.00 88.00 171 LYS A O 1
ATOM 1346 N N . ILE A 1 172 ? 13.200 -9.203 -11.494 1.00 88.44 172 ILE A N 1
ATOM 1347 C CA . ILE A 1 172 ? 12.642 -10.182 -10.549 1.00 88.44 172 ILE A CA 1
ATOM 1348 C C . ILE A 1 172 ? 12.990 -11.605 -10.996 1.00 88.44 172 ILE A C 1
ATOM 1350 O O . ILE A 1 172 ? 13.505 -12.373 -10.192 1.00 88.44 172 ILE A O 1
ATOM 1354 N N . GLU A 1 173 ? 12.776 -11.939 -12.270 1.00 85.81 173 GLU A N 1
ATOM 1355 C CA . GLU A 1 173 ? 13.100 -13.253 -12.843 1.00 85.81 173 GLU A CA 1
ATOM 1356 C C . GLU A 1 173 ? 14.591 -13.585 -12.687 1.00 85.81 173 GLU A C 1
ATOM 1358 O O . GLU A 1 173 ? 14.949 -14.651 -12.186 1.00 85.81 173 GLU A O 1
ATOM 1363 N N . ASN A 1 174 ? 15.472 -12.637 -13.025 1.00 87.06 174 ASN A N 1
ATOM 1364 C CA . ASN A 1 174 ? 16.912 -12.806 -12.830 1.00 87.06 174 ASN A CA 1
ATOM 1365 C C . ASN A 1 174 ? 17.276 -13.029 -11.356 1.00 87.06 174 ASN A C 1
ATOM 1367 O O . ASN A 1 174 ? 18.137 -13.855 -11.067 1.00 87.06 174 ASN A O 1
ATOM 1371 N N . ASN A 1 175 ? 16.634 -12.316 -10.427 1.00 86.62 175 ASN A N 1
ATOM 1372 C CA . ASN A 1 175 ? 16.876 -12.486 -8.996 1.00 86.62 175 ASN A CA 1
ATOM 1373 C C . ASN A 1 175 ? 16.404 -13.860 -8.503 1.00 86.62 175 ASN A C 1
ATOM 1375 O O . ASN A 1 175 ? 17.104 -14.469 -7.701 1.00 86.62 175 ASN A O 1
ATOM 1379 N N . LEU A 1 176 ? 15.265 -14.361 -8.997 1.00 84.00 176 LEU A N 1
ATOM 1380 C CA . LEU A 1 176 ? 14.740 -15.691 -8.666 1.00 84.00 176 LEU A CA 1
ATOM 1381 C C . LEU A 1 176 ? 15.664 -16.812 -9.162 1.00 84.00 176 LEU A C 1
ATOM 1383 O O . LEU A 1 176 ? 15.925 -17.753 -8.418 1.00 84.00 176 LEU A O 1
ATOM 1387 N N . GLY A 1 177 ? 16.232 -16.681 -10.365 1.00 76.38 177 GLY A N 1
ATOM 1388 C CA . GLY A 1 177 ? 17.191 -17.649 -10.915 1.00 76.38 177 GLY A CA 1
ATOM 1389 C C . GLY A 1 177 ? 18.522 -17.749 -10.153 1.00 76.38 177 GLY A C 1
ATOM 1390 O O . GLY A 1 177 ? 19.305 -18.660 -10.413 1.00 76.38 177 GLY A O 1
ATOM 1391 N N . MET A 1 178 ? 18.790 -16.826 -9.222 1.00 72.12 178 MET A N 1
ATOM 1392 C CA . MET A 1 178 ? 19.979 -16.831 -8.357 1.00 72.12 178 MET A CA 1
ATOM 1393 C C . MET A 1 178 ? 19.716 -17.447 -6.975 1.00 72.12 178 MET A C 1
ATOM 1395 O O . MET A 1 178 ? 20.644 -17.545 -6.171 1.00 72.12 178 MET A O 1
ATOM 1399 N N . ILE A 1 179 ? 18.472 -17.826 -6.667 1.00 69.50 179 ILE A N 1
ATOM 1400 C CA . ILE A 1 179 ? 18.097 -18.391 -5.368 1.00 69.50 179 ILE A CA 1
ATOM 1401 C C . ILE A 1 179 ? 18.363 -19.909 -5.368 1.00 69.50 179 ILE A C 1
ATOM 1403 O O . ILE A 1 179 ? 18.133 -20.588 -6.364 1.00 69.50 179 ILE A O 1
ATOM 1407 N N . GLU A 1 180 ? 18.877 -20.443 -4.254 1.00 66.69 180 GLU A N 1
ATOM 1408 C CA . GLU A 1 180 ? 19.146 -21.879 -4.068 1.00 66.69 180 GLU A CA 1
ATOM 1409 C C . GLU A 1 180 ? 17.867 -22.737 -4.218 1.00 66.69 180 GLU A C 1
ATOM 1411 O O . GLU A 1 180 ? 16.793 -22.326 -3.773 1.00 66.69 180 GLU A O 1
ATOM 1416 N N . ASP A 1 181 ? 18.017 -23.944 -4.785 1.00 60.59 181 ASP A N 1
ATOM 1417 C CA . ASP A 1 181 ? 16.971 -24.878 -5.276 1.00 60.59 181 ASP A CA 1
ATOM 1418 C C . ASP A 1 181 ? 15.862 -25.239 -4.251 1.00 60.59 181 ASP A C 1
ATOM 1420 O O . ASP A 1 181 ? 14.774 -25.665 -4.627 1.00 60.59 181 ASP A O 1
ATOM 1424 N N . ASP A 1 182 ? 16.096 -25.019 -2.951 1.00 64.50 182 ASP A N 1
ATOM 1425 C CA . ASP A 1 182 ? 15.151 -25.317 -1.858 1.00 64.50 182 ASP A CA 1
ATOM 1426 C C . ASP A 1 182 ? 14.338 -24.098 -1.365 1.00 64.50 182 ASP A C 1
ATOM 1428 O O . ASP A 1 182 ? 13.551 -24.202 -0.415 1.00 64.50 182 ASP A O 1
ATOM 1432 N N . SER A 1 183 ? 14.511 -22.920 -1.967 1.00 65.88 183 SER A N 1
ATOM 1433 C CA . SER A 1 183 ? 13.774 -21.721 -1.551 1.00 65.88 183 SER A CA 1
ATOM 1434 C C . SER A 1 183 ? 12.357 -21.673 -2.130 1.00 65.88 183 SER A C 1
ATOM 1436 O O . SER A 1 183 ? 12.124 -22.110 -3.256 1.00 65.88 183 SER A O 1
ATOM 1438 N N . PRO A 1 184 ? 11.378 -21.110 -1.396 1.00 66.00 184 PRO A N 1
ATOM 1439 C CA . PRO A 1 184 ? 10.017 -20.989 -1.900 1.00 66.00 184 PRO A CA 1
ATOM 1440 C C . PRO A 1 184 ? 9.976 -20.069 -3.129 1.00 66.00 184 PRO A C 1
ATOM 1442 O O . PRO A 1 184 ? 10.304 -18.885 -3.038 1.00 66.00 184 PRO A O 1
ATOM 1445 N N . VAL A 1 185 ? 9.550 -20.622 -4.266 1.00 71.62 185 VAL A N 1
ATOM 1446 C CA . VAL A 1 185 ? 9.435 -19.909 -5.546 1.00 71.62 185 VAL A CA 1
ATOM 1447 C C . VAL A 1 185 ? 8.148 -19.079 -5.575 1.00 71.62 185 VAL A C 1
ATOM 1449 O O . VAL A 1 185 ? 7.098 -19.500 -5.078 1.00 71.62 185 VAL A O 1
ATOM 1452 N N . MET A 1 186 ? 8.224 -17.872 -6.139 1.00 81.62 186 MET A N 1
ATOM 1453 C CA . MET A 1 186 ? 7.053 -17.030 -6.377 1.00 81.62 186 MET A CA 1
ATOM 1454 C C . MET A 1 186 ? 6.233 -17.586 -7.545 1.00 81.62 186 MET A C 1
ATOM 1456 O O . MET A 1 186 ? 6.669 -17.534 -8.684 1.00 81.62 186 MET A O 1
ATOM 1460 N N . GLU A 1 187 ? 4.998 -18.012 -7.285 1.00 81.94 187 GLU A N 1
ATOM 1461 C CA . GLU A 1 187 ? 4.086 -18.486 -8.333 1.00 81.94 187 GLU A CA 1
ATOM 1462 C C . GLU A 1 187 ? 3.006 -17.440 -8.646 1.00 81.94 187 GLU A C 1
ATOM 1464 O O . GLU A 1 187 ? 1.983 -17.354 -7.959 1.00 81.94 187 GLU A O 1
ATOM 1469 N N . LEU A 1 188 ? 3.199 -16.635 -9.695 1.00 79.94 188 LEU A N 1
ATOM 1470 C CA . LEU A 1 188 ? 2.179 -15.676 -10.123 1.00 79.94 188 LEU A CA 1
ATOM 1471 C C . LEU A 1 188 ? 0.992 -16.387 -10.786 1.00 79.94 188 LEU A C 1
ATOM 1473 O O . LEU A 1 188 ? 1.113 -17.077 -11.794 1.00 79.94 188 LEU A O 1
ATOM 1477 N N . THR A 1 189 ? -0.197 -16.154 -10.241 1.00 80.75 189 THR A N 1
ATOM 1478 C CA . THR A 1 189 ? -1.469 -16.633 -10.808 1.00 80.75 189 THR A CA 1
ATOM 1479 C C . THR A 1 189 ? -2.112 -15.610 -11.739 1.00 80.75 189 THR A C 1
ATOM 1481 O O . THR A 1 189 ? -2.900 -15.977 -12.607 1.00 80.75 189 THR A O 1
ATOM 1484 N N . SER A 1 190 ? -1.772 -14.330 -11.569 1.00 80.69 190 SER A N 1
ATOM 1485 C CA . SER A 1 190 ? -2.257 -13.230 -12.394 1.00 80.69 190 SER A CA 1
ATOM 1486 C C . SER A 1 190 ? -1.166 -12.179 -12.560 1.00 80.69 190 SER A C 1
ATOM 1488 O O . SER A 1 190 ? -0.609 -11.689 -11.575 1.00 80.69 190 SER A O 1
ATOM 1490 N N . LEU A 1 191 ? -0.923 -11.788 -13.809 1.00 84.44 191 LEU A N 1
ATOM 1491 C CA . LEU A 1 191 ? -0.031 -10.701 -14.187 1.00 84.44 191 LEU A CA 1
ATOM 1492 C C . LEU A 1 191 ? -0.780 -9.761 -15.133 1.00 84.44 191 LEU A C 1
ATOM 1494 O O . LEU A 1 191 ? -1.260 -10.194 -16.179 1.00 84.44 191 LEU A O 1
ATOM 1498 N N . ASN A 1 192 ? -0.888 -8.485 -14.767 1.00 81.38 192 ASN A N 1
ATOM 1499 C CA . ASN A 1 192 ? -1.497 -7.463 -15.612 1.00 81.38 192 ASN A CA 1
ATOM 1500 C C . ASN A 1 192 ? -0.511 -6.316 -15.836 1.00 81.38 192 ASN A C 1
ATOM 1502 O O . ASN A 1 192 ? -0.081 -5.662 -14.885 1.00 81.38 192 ASN A O 1
ATOM 1506 N N . LEU A 1 193 ? -0.163 -6.101 -17.102 1.00 78.31 193 LEU A N 1
ATOM 1507 C CA . LEU A 1 193 ? 0.745 -5.053 -17.535 1.00 78.31 193 LEU A CA 1
ATOM 1508 C C . LEU A 1 193 ? -0.008 -4.089 -18.447 1.00 78.31 193 LEU A C 1
ATOM 1510 O O . LEU A 1 193 ? -0.384 -4.456 -19.562 1.00 78.31 193 LEU A O 1
ATOM 1514 N N . ASP A 1 194 ? -0.196 -2.849 -18.002 1.00 69.56 194 ASP A N 1
ATOM 1515 C CA . ASP A 1 194 ? -0.648 -1.778 -18.893 1.00 69.56 194 ASP A CA 1
ATOM 1516 C C . ASP A 1 194 ? 0.569 -1.255 -19.670 1.00 69.56 194 ASP A C 1
ATOM 1518 O O . ASP A 1 194 ? 1.286 -0.357 -19.225 1.00 69.56 194 ASP A O 1
ATOM 1522 N N . LEU A 1 195 ? 0.826 -1.866 -20.832 1.00 59.56 195 LEU A N 1
ATOM 1523 C CA . LEU A 1 195 ? 1.962 -1.571 -21.712 1.00 59.56 195 LEU A CA 1
ATOM 1524 C C . LEU A 1 195 ? 1.744 -0.319 -22.577 1.00 59.56 195 LEU A C 1
ATOM 1526 O O . LEU A 1 195 ? 2.202 -0.257 -23.719 1.00 59.56 195 LEU A O 1
ATOM 1530 N N . THR A 1 196 ? 1.085 0.712 -22.051 1.00 56.31 196 THR A N 1
ATOM 1531 C CA . THR A 1 196 ? 0.968 2.020 -22.723 1.00 56.31 196 THR A CA 1
ATOM 1532 C C . THR A 1 196 ? 2.331 2.623 -23.109 1.00 56.31 196 THR A C 1
ATOM 1534 O O . THR A 1 196 ? 2.398 3.433 -24.033 1.00 56.31 196 THR A O 1
ATOM 1537 N N . GLU A 1 197 ? 3.427 2.141 -22.510 1.00 48.41 197 GLU A N 1
ATOM 1538 C CA . GLU A 1 197 ? 4.822 2.403 -22.899 1.00 48.41 197 GLU A CA 1
ATOM 1539 C C . GLU A 1 197 ? 5.174 1.976 -24.346 1.00 48.41 197 GLU A C 1
ATOM 1541 O O . GLU A 1 197 ? 6.080 2.552 -24.950 1.00 48.41 197 GLU A O 1
ATOM 1546 N N . LEU A 1 198 ? 4.448 1.026 -24.954 1.00 40.94 198 LEU A N 1
ATOM 1547 C CA . LEU A 1 198 ? 4.711 0.546 -26.322 1.00 40.94 198 LEU A CA 1
ATOM 1548 C C . LEU A 1 198 ? 4.074 1.407 -27.424 1.00 40.94 198 LEU A C 1
ATOM 1550 O O . LEU A 1 198 ? 4.490 1.326 -28.579 1.00 40.94 198 LEU A O 1
ATOM 1554 N N . ASN A 1 199 ? 3.112 2.279 -27.110 1.00 36.66 199 ASN A N 1
ATOM 1555 C CA . ASN A 1 199 ? 2.413 3.048 -28.150 1.00 36.66 199 ASN A CA 1
ATOM 1556 C C . ASN A 1 199 ? 3.201 4.254 -28.688 1.00 36.66 199 ASN A C 1
ATOM 1558 O O . ASN A 1 199 ? 2.820 4.804 -29.719 1.00 36.66 199 ASN A O 1
ATOM 1562 N N . ASN A 1 200 ? 4.333 4.611 -28.071 1.00 36.12 200 ASN A N 1
ATOM 1563 C CA . ASN A 1 200 ? 5.256 5.624 -28.604 1.00 36.12 200 ASN A CA 1
ATOM 1564 C C . ASN A 1 200 ? 6.485 5.036 -29.320 1.00 36.12 200 ASN A C 1
ATOM 1566 O O . ASN A 1 200 ? 7.339 5.787 -29.795 1.00 36.12 200 ASN A O 1
ATOM 1570 N N . ARG A 1 201 ? 6.578 3.707 -29.458 1.00 33.38 201 ARG A N 1
ATOM 1571 C CA . ARG A 1 201 ? 7.557 3.046 -30.332 1.00 33.38 201 ARG A CA 1
ATOM 1572 C C . ARG A 1 201 ? 6.874 1.884 -31.043 1.00 33.38 201 ARG A C 1
ATOM 1574 O O . ARG A 1 201 ? 6.761 0.800 -30.491 1.00 33.38 201 ARG A O 1
ATOM 1581 N N . THR A 1 202 ? 6.428 2.122 -32.275 1.00 37.69 202 THR A N 1
ATOM 1582 C CA . THR A 1 202 ? 5.881 1.114 -33.199 1.00 37.69 202 THR A CA 1
ATOM 1583 C C . THR A 1 202 ? 6.622 -0.219 -33.121 1.00 37.69 202 THR A C 1
ATOM 1585 O O . THR A 1 202 ? 7.674 -0.345 -33.733 1.00 37.69 202 THR A O 1
ATOM 1588 N N . PHE A 1 203 ? 6.033 -1.206 -32.450 1.00 30.94 203 PHE A N 1
ATOM 1589 C CA . PHE A 1 203 ? 6.082 -2.624 -32.803 1.00 30.94 203 PHE A CA 1
ATOM 1590 C C . PHE A 1 203 ? 4.806 -3.271 -32.266 1.00 30.94 203 PHE A C 1
ATOM 1592 O O . PHE A 1 203 ? 4.625 -3.436 -31.064 1.00 30.94 203 PHE A O 1
ATOM 1599 N N . GLY A 1 204 ? 3.881 -3.582 -33.173 1.00 36.00 204 GLY A N 1
ATOM 1600 C CA . GLY A 1 204 ? 2.682 -4.326 -32.825 1.00 36.00 204 GLY A CA 1
ATOM 1601 C C . GLY A 1 204 ? 3.021 -5.788 -32.579 1.00 36.00 204 GLY A C 1
ATOM 1602 O O . GLY A 1 204 ? 3.660 -6.391 -33.429 1.00 36.00 204 GLY A O 1
ATOM 1603 N N . ILE A 1 205 ? 2.540 -6.341 -31.468 1.00 29.00 205 ILE A N 1
ATOM 1604 C CA . ILE A 1 205 ? 1.928 -7.671 -31.389 1.00 29.00 205 ILE A CA 1
ATOM 1605 C C . ILE A 1 205 ? 0.889 -7.604 -30.261 1.00 29.00 205 ILE A C 1
ATOM 1607 O O . ILE A 1 205 ? 1.190 -7.240 -29.129 1.00 29.00 205 ILE A O 1
ATOM 1611 N N . SER A 1 206 ? -0.347 -7.956 -30.595 1.00 36.03 206 SER A N 1
ATOM 1612 C CA . SER A 1 206 ? -1.397 -8.329 -29.655 1.00 36.03 206 SER A CA 1
ATOM 1613 C C . SER A 1 206 ? -1.149 -9.745 -29.137 1.00 36.03 206 SER A C 1
ATOM 1615 O O . SER A 1 206 ? -1.028 -10.659 -29.955 1.00 36.03 206 SER A O 1
ATOM 1617 N N . SER A 1 207 ? -1.193 -9.967 -27.826 1.00 34.69 207 SER A N 1
ATOM 1618 C CA . SER A 1 207 ? -1.575 -11.281 -27.302 1.00 34.69 207 SER A CA 1
ATOM 1619 C C . SER A 1 207 ? -2.122 -11.185 -25.882 1.00 34.69 207 SER A C 1
ATOM 1621 O O . SER A 1 207 ? -1.385 -10.921 -24.936 1.00 34.69 207 SER A O 1
ATOM 1623 N N . GLU A 1 208 ? -3.417 -11.466 -25.750 1.00 36.28 208 GLU A N 1
ATOM 1624 C CA . GLU A 1 208 ? -3.969 -12.085 -24.550 1.00 36.28 208 GLU A CA 1
ATOM 1625 C C . GLU A 1 208 ? -3.315 -13.463 -24.392 1.00 36.28 208 GLU A C 1
ATOM 1627 O O . GLU A 1 208 ? -3.445 -14.324 -25.263 1.00 36.28 208 GLU A O 1
ATOM 1632 N N . THR A 1 209 ? -2.621 -13.693 -23.282 1.00 32.56 209 THR A N 1
ATOM 1633 C CA . THR A 1 209 ? -2.181 -15.034 -22.887 1.00 32.56 209 THR A CA 1
ATOM 1634 C C . THR A 1 209 ? -2.778 -15.371 -21.530 1.00 32.56 209 THR A C 1
ATOM 1636 O O . THR A 1 209 ? -2.247 -14.999 -20.490 1.00 32.56 209 THR A O 1
ATOM 1639 N N . ASN A 1 210 ? -3.892 -16.105 -21.556 1.00 35.50 210 ASN A N 1
ATOM 1640 C CA . ASN A 1 210 ? -4.461 -16.810 -20.407 1.00 35.50 210 ASN A CA 1
ATOM 1641 C C . ASN A 1 210 ? -3.723 -18.143 -20.196 1.00 35.50 210 ASN A C 1
ATOM 1643 O O . ASN A 1 210 ? -4.286 -19.227 -20.371 1.00 35.50 210 ASN A O 1
ATOM 1647 N N . HIS A 1 211 ? -2.446 -18.069 -19.829 1.00 28.69 211 HIS A N 1
ATOM 1648 C CA . HIS A 1 211 ? -1.699 -19.214 -19.320 1.00 28.69 211 HIS A CA 1
ATOM 1649 C C . HIS A 1 211 ? -0.991 -18.828 -18.021 1.00 28.69 211 HIS A C 1
ATOM 1651 O O . HIS A 1 211 ? -0.432 -17.734 -17.955 1.00 28.69 211 HIS A O 1
ATOM 1657 N N . PRO A 1 212 ? -1.011 -19.695 -16.991 1.00 27.47 212 PRO A N 1
ATOM 1658 C CA . PRO A 1 212 ? -0.216 -19.470 -15.797 1.00 27.47 212 PRO A CA 1
ATOM 1659 C C . PRO A 1 212 ? 1.254 -19.449 -16.211 1.00 27.47 212 PRO A C 1
ATOM 1661 O O . PRO A 1 212 ? 1.790 -20.447 -16.698 1.00 27.47 212 PRO A O 1
ATOM 1664 N N . LEU A 1 213 ? 1.885 -18.291 -16.048 1.00 33.91 213 LEU A N 1
ATOM 1665 C CA . LEU A 1 213 ? 3.331 -18.186 -16.086 1.00 33.91 213 LEU A CA 1
ATOM 1666 C C . LEU A 1 213 ? 3.842 -18.927 -14.850 1.00 33.91 213 LEU A C 1
ATOM 1668 O O . LEU A 1 213 ? 3.708 -18.447 -13.728 1.00 33.91 213 LEU A O 1
ATOM 1672 N N . LYS A 1 214 ? 4.387 -20.127 -15.058 1.00 29.52 214 LYS A N 1
ATOM 1673 C CA . LYS A 1 214 ? 5.350 -20.685 -14.111 1.00 29.52 214 LYS A CA 1
ATOM 1674 C C . LYS A 1 214 ? 6.632 -19.882 -14.304 1.00 29.52 214 LYS A C 1
ATOM 1676 O O . LYS A 1 214 ? 7.348 -20.137 -15.270 1.00 29.52 214 LYS A O 1
ATOM 1681 N N . ILE A 1 215 ? 6.807 -18.864 -13.469 1.00 42.62 215 ILE A N 1
ATOM 1682 C CA . ILE A 1 215 ? 8.077 -18.160 -13.273 1.00 42.62 215 ILE A CA 1
ATOM 1683 C C . ILE A 1 215 ? 8.782 -18.864 -12.120 1.00 42.62 215 ILE A C 1
ATOM 1685 O O . ILE A 1 215 ? 8.072 -19.176 -11.138 1.00 42.62 215 ILE A O 1
#

Foldseek 3Di:
DVVLQPCLCDQEDEEAECPVLALVSQLSCQVRHVNHAYYEYEEYDDPCRQVRLLSSLLSHDFLRHAEYYYHYYYDHAQSNLLSCLSNLQRHAYDAAEQDELRRLLNNLSSLSNLNYAAYAYYHRQVDPPAASPPPPDVPSLLSNLLSVLSNLNHAYYHYYYRHVVVVSVVSNVVNNVPDDPPDRGRFHNYYHYHPPVCVVPDDDDDDDDPDGPPD

Sequence (215 aa):
MKWVSSLSSLTSLFVEDGSILTADVAKALRQKCPSFNYLQYHCCEGPEADQQLAEFLRDLKPQSLQTFVIRSRNEVGNETFMALQQHSSSLQKLCLMRLNPTALRSLHQLRHSLAITTLAIEGNDMVEGFGWLDYDNPADFEEVAEWLSKCASLRELLLARGSNATGLLLKIENNLGMIEDDSPVMELTSLNLDLTELNNRTFGISSETNHPLKI

Secondary structure (DSSP, 8-state):
--SGGG-TT--EEEEEEGGG--HHHHHHHHHH-TT--EEEEEEB-STTHHHHHHHHHHHSPTT---EEEE-S-B---HHHHHHHGGGTTT--EEEEEEE-HHHHHHGGGGTT----SEEEEEE-TTSTT--TT-TT-HHHHHHHHHHHHH-TT--EEEEESSS-HHHHHHHHHHHHTTS-TTSPPP--SEEEE--GGGGGS---------S----

Radius of gyration: 18.01 Å; chains: 1; bounding box: 40×44×54 Å

InterPro domains:
  IPR032675 Leucine-rich repeat domain superfamily [G3DSA:3.80.10.10] (2-211)

Organism: Podospora anserina (strain S / ATCC MYA-4624 / DSM 980 / FGSC 10383) (NCBI:txid515849)